Protein AF-A0A661Q7Q8-F1 (afdb_monomer)

Secondary structure (DSSP, 8-state):
----SS-EEEE-SS-SSS--TTS-EEE--TTS-----SPPSEEEEEEE-PPTT-EEEES--SS--SS--EEEEE-TT--------EEE-SSSSS-EEE-SSS-EEES-HHHHHHHPPTT-EEEEESSEE---EEE--TT-EEEEEEEE-TTSS-B-S-EEE-S-EEESSSEEEEESEEE-

Mean predicted aligned 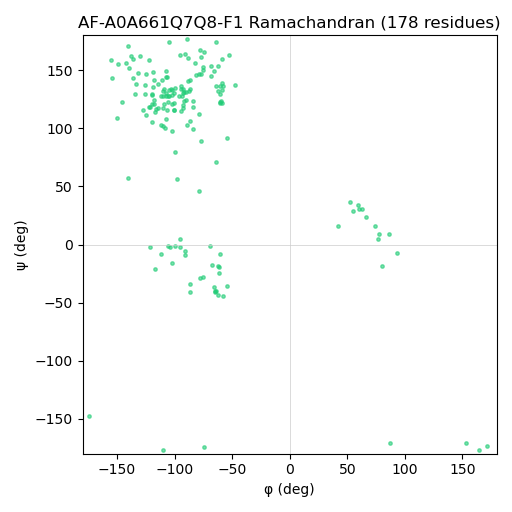error: 11.91 Å

pLDDT: mean 86.82, std 11.05, range [42.44, 97.5]

Nearest PDB structures (foldseek):
  2qel-assembly1_C  TM=4.288E-01  e=9.475E+00  Homo sapiens
  8ae5-assembly2_D  TM=1.926E-01  e=2.823E+00  Macrolepiota procera

Solvent-accessible surface area (backbone atoms only — not comparable to full-atom values): 10539 Å² total; per-residue (Å²): 130,86,48,58,51,75,41,44,36,30,40,38,85,82,70,78,83,60,90,52,98,87,41,59,60,26,58,17,37,85,69,32,51,69,67,79,71,96,73,73,61,43,78,43,42,37,36,56,63,78,53,86,64,49,40,78,65,27,49,77,57,99,62,94,59,96,67,45,60,47,82,44,78,41,54,84,93,62,83,88,77,94,82,70,75,36,72,40,68,46,84,70,32,55,46,28,33,38,74,49,100,73,64,48,75,42,66,48,67,55,60,51,58,70,73,50,58,61,74,37,44,37,43,26,26,33,33,75,42,81,48,67,38,77,39,70,48,65,80,37,34,40,38,41,35,28,2,18,40,80,78,68,81,48,72,79,52,56,14,35,34,45,44,52,81,42,76,79,32,48,47,80,47,79,39,45,67,40,79,86

Sequence (180 aa):
EPGISHWKIYADLNQNGNCDSAEPFSITDHDGNYTLTDLNSGTYVVAEELQDGWTQTFPVVALRMSNCTHTVVLTEGETVTDKNFGNHGPSATNTVKIDWATPVYDTIIQRACDSAYSGDSVSIQIGNFNEDLTFADESKDLFLQGGFDSGFNDQVGMTKIIGKLTISKGTLTVDRLMIQ

Foldseek 3Di:
DQAAWQKKKWFPPPPPQDDDPPIFIWTQDLRNDTDGDPDAFAKTKMWIDDDPLKQWPPDDDPDPDRIDTDIDGDDPPDDDDDRDIDMDGRDWAAKKWWPDPSIHIDRAPQVSQVPDAAPTEIETAAHEAADAHEAADQRHEYEYEYQAGSVSPDRHAAHEYEYHYHHNHHHYHYHRYDYD

Radius of gyration: 18.93 Å; Cα contacts (8 Å, |Δi|>4): 415; chains: 1; bounding box: 48×37×49 Å

Structure (mmCIF, N/CA/C/O backbone):
data_AF-A0A661Q7Q8-F1
#
_entry.id   AF-A0A661Q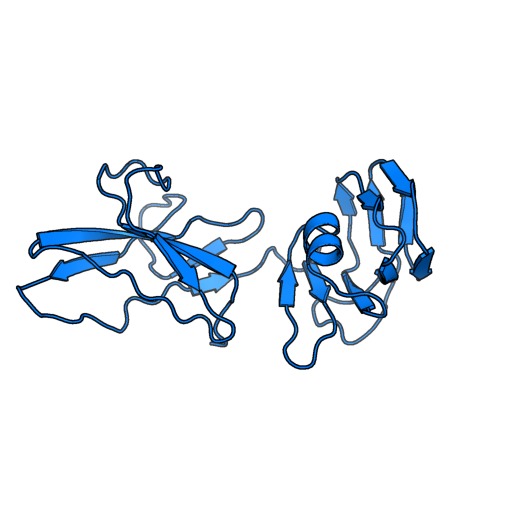7Q8-F1
#
loop_
_atom_site.group_PDB
_atom_site.id
_atom_site.type_symbol
_atom_site.label_atom_id
_atom_site.label_alt_id
_atom_site.label_comp_id
_atom_site.label_asym_id
_atom_site.label_entity_id
_atom_site.label_seq_id
_atom_site.pdbx_PDB_ins_code
_atom_site.Cartn_x
_atom_site.Cartn_y
_atom_site.Cartn_z
_atom_site.occupancy
_atom_site.B_iso_or_equiv
_atom_site.auth_seq_id
_atom_site.auth_comp_id
_atom_site.auth_asym_id
_atom_site.auth_atom_id
_atom_site.pdbx_PDB_model_num
ATOM 1 N N . GLU A 1 1 ? -16.910 -1.805 -4.228 1.00 64.88 1 GLU A N 1
ATOM 2 C CA . GLU A 1 1 ? -15.521 -1.605 -4.690 1.00 64.88 1 GLU A CA 1
ATOM 3 C C . GLU A 1 1 ? -14.669 -2.693 -4.051 1.00 64.88 1 GLU A C 1
ATOM 5 O O . GLU A 1 1 ? -15.104 -3.201 -3.020 1.00 64.88 1 GLU A O 1
ATOM 10 N N . PRO A 1 2 ? -13.554 -3.125 -4.660 1.00 77.56 2 PRO A N 1
ATOM 11 C CA . PRO A 1 2 ? -12.607 -4.005 -3.980 1.00 77.56 2 PRO A CA 1
ATOM 12 C C . PRO A 1 2 ? -12.091 -3.325 -2.708 1.00 77.56 2 PRO A C 1
ATOM 14 O O . PRO A 1 2 ? -11.835 -2.121 -2.729 1.00 77.56 2 PRO A O 1
ATOM 17 N N . GLY A 1 3 ? -11.952 -4.078 -1.618 1.00 80.88 3 GLY A N 1
ATOM 18 C CA . GLY A 1 3 ? -11.290 -3.570 -0.423 1.00 80.88 3 GLY A CA 1
ATOM 19 C C . GLY A 1 3 ? -9.798 -3.358 -0.663 1.00 80.88 3 GLY A C 1
ATOM 20 O O . GLY A 1 3 ? -9.203 -3.997 -1.533 1.00 80.88 3 GLY A O 1
ATOM 21 N N . ILE A 1 4 ? -9.204 -2.431 0.087 1.00 78.69 4 ILE A N 1
ATOM 22 C CA . ILE A 1 4 ? -7.790 -2.080 -0.043 1.00 78.69 4 ILE A CA 1
ATOM 23 C C . ILE A 1 4 ? -7.094 -2.401 1.274 1.00 78.69 4 ILE A C 1
ATOM 25 O O . ILE A 1 4 ? -7.457 -1.879 2.329 1.00 78.69 4 ILE A O 1
ATOM 29 N N . SER A 1 5 ? -6.094 -3.271 1.201 1.00 83.19 5 SER A N 1
ATOM 30 C CA . SER A 1 5 ? -5.294 -3.714 2.341 1.00 83.19 5 SER A CA 1
ATOM 31 C C . SER A 1 5 ? -4.266 -2.682 2.786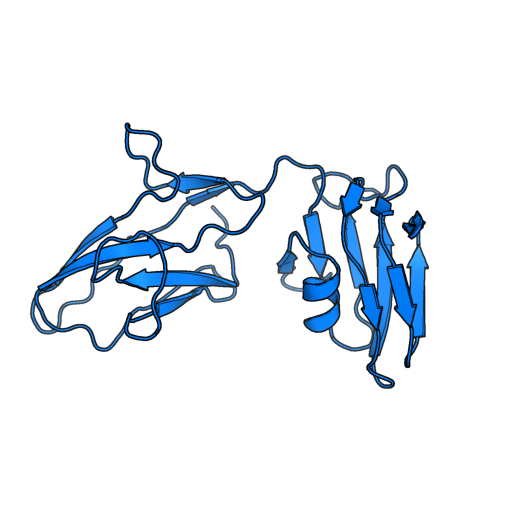 1.00 83.19 5 SER A C 1
ATOM 33 O O . SER A 1 5 ? -3.851 -1.844 1.988 1.00 83.19 5 SER A O 1
ATOM 35 N N . HIS A 1 6 ? -3.769 -2.823 4.016 1.00 82.56 6 HIS A N 1
ATOM 36 C CA . HIS A 1 6 ? -2.677 -2.015 4.572 1.00 82.56 6 HIS A CA 1
ATOM 37 C C . HIS A 1 6 ? -3.004 -0.527 4.787 1.00 82.56 6 HIS A C 1
ATOM 39 O O . HIS A 1 6 ? -2.101 0.303 4.873 1.00 82.56 6 HIS A O 1
ATOM 45 N N . TRP A 1 7 ? -4.280 -0.182 4.940 1.00 88.00 7 TRP A N 1
ATOM 46 C CA . TRP A 1 7 ? -4.717 1.156 5.336 1.00 88.00 7 TRP A CA 1
ATOM 47 C C . TRP A 1 7 ? -4.873 1.248 6.843 1.00 88.00 7 TRP A C 1
ATOM 49 O O . TRP A 1 7 ? -5.524 0.406 7.458 1.00 88.00 7 TRP A O 1
ATOM 59 N N . LYS A 1 8 ? -4.280 2.279 7.447 1.00 93.69 8 LYS A N 1
ATOM 60 C CA . LYS A 1 8 ? -4.431 2.535 8.876 1.00 93.69 8 LYS A CA 1
ATOM 61 C C . LYS A 1 8 ? -5.713 3.324 9.114 1.00 93.69 8 LYS A C 1
ATOM 63 O O . LYS A 1 8 ? -5.833 4.461 8.664 1.00 93.69 8 LYS A O 1
ATOM 68 N N . ILE A 1 9 ? -6.632 2.725 9.860 1.00 96.38 9 ILE A N 1
ATOM 69 C CA . ILE A 1 9 ? -7.863 3.351 10.339 1.00 96.38 9 ILE A CA 1
ATOM 70 C C . ILE A 1 9 ? -7.733 3.550 11.843 1.00 96.38 9 ILE A C 1
ATOM 72 O O . ILE A 1 9 ? -7.313 2.630 12.542 1.00 96.38 9 ILE A O 1
ATOM 76 N N . TYR A 1 10 ? -8.077 4.726 12.355 1.00 96.31 10 TYR A N 1
ATOM 77 C CA . TYR A 1 10 ? -7.882 5.068 13.762 1.00 96.31 10 TYR A CA 1
ATOM 78 C C . TYR A 1 10 ? -9.026 5.909 14.321 1.00 96.31 10 TYR A C 1
ATOM 80 O O . TYR A 1 10 ? -9.767 6.565 13.587 1.00 96.31 10 TYR A O 1
ATOM 88 N N . ALA A 1 11 ? -9.186 5.856 15.641 1.00 95.75 11 ALA A N 1
ATOM 89 C CA . ALA A 1 11 ? -10.040 6.774 16.374 1.00 95.75 11 ALA A CA 1
ATOM 90 C C . ALA A 1 11 ? -9.235 8.036 16.715 1.00 95.75 11 ALA A C 1
ATOM 92 O O . ALA A 1 11 ? -8.388 7.995 17.600 1.00 95.75 11 ALA A O 1
ATOM 93 N N . ASP A 1 12 ? -9.520 9.137 16.023 1.00 93.12 12 ASP A N 1
ATOM 94 C CA . ASP A 1 12 ? -8.899 10.448 16.229 1.00 93.12 12 ASP A CA 1
ATOM 95 C C . ASP A 1 12 ? -9.505 11.102 17.483 1.00 93.12 12 ASP A C 1
ATOM 97 O O . ASP A 1 12 ? -10.554 11.760 17.449 1.00 93.12 12 ASP A O 1
ATOM 101 N N . LEU A 1 13 ? -8.897 10.825 18.636 1.00 91.94 13 LEU A N 1
ATOM 102 C CA . LEU A 1 13 ? -9.411 11.209 19.949 1.00 91.94 13 LEU A CA 1
ATOM 103 C C . LEU A 1 13 ? -9.204 12.697 20.221 1.00 91.94 13 LEU A C 1
ATOM 105 O O . LEU A 1 13 ? -9.969 13.288 20.989 1.00 91.94 13 LEU A O 1
ATOM 109 N N . ASN A 1 14 ? -8.179 13.302 19.619 1.00 91.12 14 ASN A N 1
ATOM 110 C CA . ASN A 1 14 ? -7.864 14.719 19.795 1.00 91.12 14 ASN A CA 1
ATOM 111 C C . ASN A 1 14 ? -8.238 15.597 18.585 1.00 91.12 14 ASN A C 1
ATOM 113 O O . ASN A 1 14 ? -8.109 16.821 18.673 1.00 91.12 14 ASN A O 1
ATOM 117 N N . GLN A 1 15 ? -8.768 14.995 17.519 1.00 88.69 15 GLN A N 1
ATOM 118 C CA . GLN A 1 15 ? -9.225 15.645 16.288 1.00 88.69 15 GLN A CA 1
ATOM 119 C C . GLN A 1 15 ? -8.118 16.421 15.569 1.00 88.69 15 GLN A C 1
ATOM 121 O O . GLN A 1 15 ? -8.368 17.483 14.990 1.00 88.69 15 GLN A O 1
ATOM 126 N N . ASN A 1 16 ? -6.879 15.928 15.638 1.00 87.12 16 ASN A N 1
ATOM 127 C CA . ASN A 1 16 ? -5.737 16.563 14.986 1.00 87.12 16 ASN A CA 1
ATOM 128 C C . ASN A 1 16 ? -5.495 16.039 13.560 1.00 87.12 16 ASN A C 1
ATOM 130 O O . ASN A 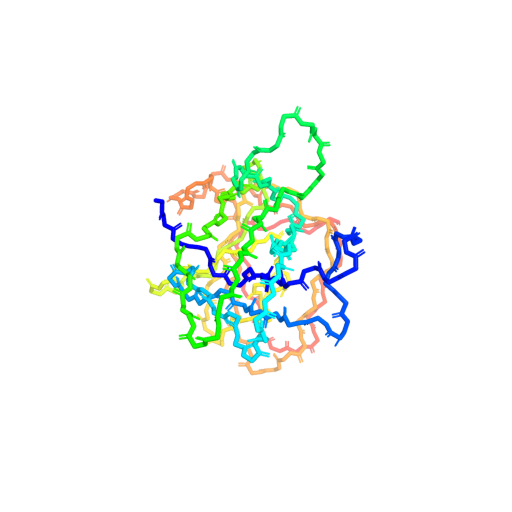1 16 ? -4.634 16.575 12.855 1.00 87.12 16 ASN A O 1
ATOM 134 N N . GLY A 1 17 ? -6.247 15.021 13.135 1.00 85.88 17 GLY A N 1
ATOM 135 C CA . GLY A 1 17 ? -6.155 14.429 11.812 1.00 85.88 17 GLY A CA 1
ATOM 136 C C . GLY A 1 17 ? -4.935 13.542 11.570 1.00 85.88 17 GLY A C 1
ATOM 137 O O . GLY A 1 17 ? -4.622 13.269 10.411 1.00 85.88 17 GLY A O 1
ATOM 138 N N . ASN A 1 18 ? -4.242 13.116 12.623 1.00 87.94 18 ASN A N 1
ATOM 139 C CA . ASN A 1 18 ? -3.112 12.197 12.583 1.00 87.94 18 ASN A CA 1
ATOM 140 C C . ASN A 1 18 ? -3.317 11.099 13.626 1.00 87.94 18 ASN A C 1
ATOM 142 O O . ASN A 1 18 ? -3.862 11.354 14.689 1.00 87.94 18 ASN A O 1
ATOM 146 N N . CYS A 1 19 ? -2.831 9.890 13.346 1.00 89.62 19 CYS A N 1
ATOM 147 C CA . CYS A 1 19 ? -2.877 8.815 14.329 1.00 89.62 19 CYS A CA 1
ATOM 148 C C . CYS A 1 19 ? -1.753 8.993 15.359 1.00 89.62 19 CYS A C 1
ATOM 150 O O . CYS A 1 19 ? -0.574 8.809 15.041 1.00 89.62 19 CYS A O 1
ATOM 152 N N . ASP A 1 20 ? -2.115 9.299 16.601 1.00 92.12 20 ASP A N 1
ATOM 153 C CA . ASP A 1 20 ? -1.174 9.411 17.714 1.00 92.12 20 ASP A CA 1
ATOM 154 C C . ASP A 1 20 ? -0.948 8.072 18.434 1.00 92.12 20 ASP A C 1
ATOM 156 O O . ASP A 1 20 ? -1.764 7.155 18.401 1.00 92.12 20 ASP A O 1
ATOM 160 N N . SER A 1 21 ? 0.161 7.954 19.174 1.00 91.56 21 SER A N 1
ATOM 161 C CA . SER A 1 21 ? 0.551 6.698 19.843 1.00 91.56 21 SER A CA 1
ATOM 162 C C . SER A 1 21 ? -0.445 6.183 20.890 1.00 91.56 21 SER A C 1
ATOM 164 O O . SER A 1 21 ? -0.351 5.034 21.310 1.00 91.56 21 SER A O 1
ATOM 166 N N . ALA A 1 22 ? -1.329 7.052 21.384 1.00 91.12 22 ALA A N 1
ATOM 167 C CA . ALA A 1 22 ? -2.343 6.715 22.380 1.00 91.12 22 ALA A CA 1
ATOM 168 C C . ALA A 1 22 ? -3.705 6.372 21.755 1.00 91.12 22 ALA A C 1
ATOM 170 O O . ALA A 1 22 ? -4.646 6.058 22.484 1.00 91.12 22 ALA A O 1
ATOM 171 N N . GLU A 1 23 ? -3.827 6.461 20.432 1.00 95.38 23 GLU A N 1
ATOM 172 C CA . GLU A 1 23 ? -5.093 6.300 19.734 1.00 95.38 23 GLU A CA 1
ATOM 173 C C . GLU A 1 23 ? -5.289 4.858 19.261 1.00 95.38 23 GLU A C 1
ATOM 175 O O . GLU A 1 23 ? -4.374 4.257 18.691 1.00 95.38 23 GLU A O 1
ATOM 180 N N . PRO A 1 24 ? -6.478 4.272 19.488 1.00 96.31 24 PRO A N 1
ATOM 181 C CA . PRO A 1 24 ? -6.817 2.968 18.941 1.00 96.31 24 PRO A CA 1
ATOM 182 C C . PRO A 1 24 ? -6.771 2.998 17.414 1.00 96.31 24 PRO A C 1
ATOM 184 O O . PRO A 1 24 ? -7.420 3.838 16.787 1.00 96.31 24 PRO A O 1
ATOM 187 N N . PHE A 1 25 ? -6.058 2.046 16.817 1.00 96.69 25 PHE A N 1
ATOM 188 C CA . PHE A 1 25 ? -5.981 1.896 15.370 1.00 96.69 25 PHE A CA 1
ATOM 189 C C . PHE A 1 25 ? -6.062 0.431 14.945 1.00 96.69 25 PHE A C 1
ATOM 191 O O . PHE A 1 25 ? -5.840 -0.493 15.727 1.00 96.69 25 PHE A O 1
ATOM 198 N N . SER A 1 26 ? -6.375 0.236 13.673 1.00 97.44 26 SER A N 1
ATOM 199 C CA . SER A 1 26 ? -6.403 -1.047 12.990 1.00 97.44 26 SER A CA 1
ATOM 200 C C . SER A 1 26 ? -5.817 -0.870 11.594 1.00 97.44 26 SER A C 1
ATOM 202 O O . SER A 1 26 ? -5.864 0.222 11.027 1.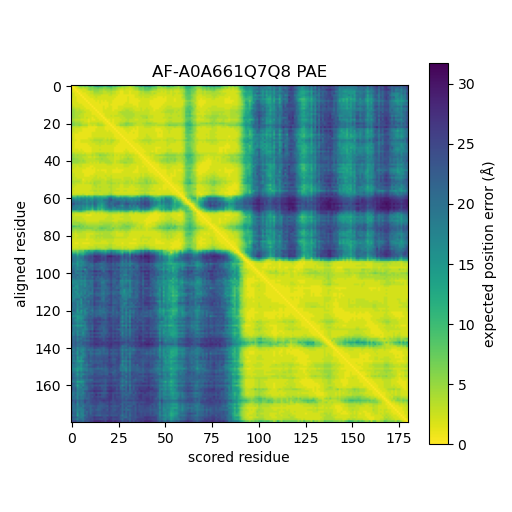00 97.44 26 SER A O 1
ATOM 204 N N . ILE A 1 27 ? -5.243 -1.936 11.047 1.00 92.44 27 ILE A N 1
ATOM 205 C CA . ILE A 1 27 ? -4.761 -1.969 9.666 1.00 92.44 27 ILE A CA 1
ATOM 206 C C . ILE A 1 27 ? -5.728 -2.845 8.881 1.00 92.44 27 ILE A C 1
ATOM 208 O O . ILE A 1 27 ? -6.029 -3.953 9.326 1.00 92.44 27 ILE A O 1
ATOM 212 N N . THR A 1 28 ? -6.211 -2.358 7.738 1.00 91.00 28 THR A N 1
ATOM 213 C CA . THR A 1 28 ? -7.122 -3.135 6.898 1.00 91.00 28 THR A CA 1
ATOM 214 C C . THR A 1 28 ? -6.473 -4.436 6.425 1.00 91.00 28 THR A C 1
ATOM 216 O O . THR A 1 28 ? -5.306 -4.458 6.017 1.00 91.00 28 THR A O 1
ATOM 219 N N . ASP A 1 29 ? -7.238 -5.525 6.483 1.00 79.88 29 ASP A N 1
ATOM 220 C CA . ASP A 1 29 ? -6.828 -6.843 6.002 1.00 79.88 29 ASP A CA 1
ATOM 221 C C . ASP A 1 29 ? -6.833 -6.933 4.463 1.00 79.88 29 ASP A C 1
ATOM 223 O O . ASP A 1 29 ? -7.041 -5.942 3.761 1.00 79.88 29 ASP A O 1
ATOM 227 N N . HIS A 1 30 ? -6.592 -8.130 3.915 1.00 77.00 30 HIS A N 1
ATOM 228 C CA . HIS A 1 30 ? -6.534 -8.329 2.462 1.00 77.00 30 HIS A CA 1
ATOM 229 C C . HIS A 1 30 ? -7.851 -7.991 1.741 1.00 77.00 30 HIS A C 1
ATOM 231 O O . HIS A 1 30 ? -7.839 -7.726 0.540 1.00 77.00 30 HIS A O 1
ATOM 237 N N . ASP A 1 31 ? -8.976 -8.052 2.454 1.00 80.12 31 ASP A N 1
ATOM 238 C CA . ASP A 1 31 ? -10.316 -7.761 1.953 1.00 80.12 31 ASP A CA 1
ATOM 239 C C . ASP A 1 31 ? -10.723 -6.307 2.245 1.00 80.12 31 ASP A C 1
ATOM 241 O O . ASP A 1 31 ? -11.848 -5.905 1.948 1.00 80.12 31 ASP A O 1
ATOM 245 N N . GLY A 1 32 ? -9.817 -5.497 2.807 1.00 86.38 32 GLY A N 1
ATOM 246 C CA . GLY A 1 32 ? -10.071 -4.112 3.189 1.00 86.38 32 GLY A CA 1
ATOM 247 C C . GLY A 1 32 ? -10.860 -3.954 4.490 1.00 86.38 32 GLY A C 1
ATOM 248 O O . GLY A 1 32 ? -11.271 -2.839 4.810 1.00 86.38 32 GLY A O 1
ATOM 249 N N . ASN A 1 33 ? -11.087 -5.032 5.246 1.00 93.50 33 ASN A N 1
ATOM 250 C CA . ASN A 1 33 ? -11.831 -4.963 6.498 1.00 93.50 33 ASN A CA 1
ATOM 251 C C . ASN A 1 33 ? -10.925 -4.497 7.634 1.00 93.50 33 ASN A C 1
ATOM 253 O O . ASN A 1 33 ? -9.751 -4.853 7.702 1.00 93.50 33 ASN A O 1
ATOM 257 N N . TYR A 1 34 ? -11.488 -3.741 8.572 1.00 96.94 34 TYR A N 1
ATOM 258 C CA . TYR A 1 34 ? -10.801 -3.316 9.786 1.00 96.94 34 TYR A CA 1
ATOM 259 C C . TYR A 1 34 ? -11.722 -3.469 10.997 1.00 96.94 34 TYR A C 1
ATOM 261 O O . TYR A 1 34 ? -12.947 -3.541 10.878 1.00 96.94 34 TYR A O 1
ATOM 269 N N . THR A 1 35 ? -11.141 -3.519 12.194 1.00 97.00 35 THR A N 1
ATOM 270 C CA . THR A 1 35 ? -11.905 -3.508 13.448 1.00 97.00 35 THR A CA 1
ATOM 271 C C . THR A 1 35 ? -11.124 -2.750 14.509 1.00 97.00 35 THR A C 1
ATOM 273 O O . THR A 1 35 ? -9.985 -3.100 14.812 1.00 97.00 35 THR A O 1
ATOM 276 N N . LEU A 1 36 ? -11.746 -1.712 15.070 1.00 96.06 36 LEU A N 1
ATOM 277 C CA . LEU A 1 36 ? -11.263 -1.022 16.263 1.00 96.06 36 LEU A CA 1
ATOM 278 C C . LEU A 1 36 ? -11.935 -1.660 17.481 1.00 96.06 36 LEU A C 1
ATOM 280 O O . LEU A 1 36 ? -13.161 -1.638 17.586 1.00 96.06 36 LEU A O 1
ATOM 284 N N . THR A 1 37 ? -11.145 -2.259 18.368 1.00 93.81 37 THR A N 1
ATOM 285 C CA . THR A 1 37 ? -11.628 -2.904 19.598 1.00 93.81 37 THR A CA 1
ATOM 286 C C . THR A 1 37 ? -11.321 -2.055 20.827 1.00 93.81 37 THR A C 1
ATOM 288 O O . THR A 1 37 ? -10.659 -1.022 20.737 1.00 93.81 37 THR A O 1
ATOM 291 N N . ASP A 1 38 ? -11.827 -2.493 21.983 1.00 88.62 38 ASP A N 1
ATOM 292 C CA . ASP A 1 38 ? -11.515 -1.908 23.295 1.00 88.62 38 ASP A CA 1
ATOM 293 C C . ASP A 1 38 ? -11.904 -0.422 23.430 1.00 88.62 38 ASP A C 1
ATOM 295 O O . ASP A 1 38 ? -11.300 0.346 24.181 1.00 88.62 38 ASP A O 1
ATOM 299 N N . LEU A 1 39 ? -12.958 -0.022 22.711 1.00 92.19 39 LEU A N 1
ATOM 300 C CA . LEU A 1 39 ? -13.574 1.298 22.802 1.00 92.19 39 LEU A CA 1
ATOM 301 C C . LEU A 1 39 ? -14.688 1.292 23.855 1.00 92.19 39 LEU A C 1
ATOM 303 O O . LEU A 1 39 ? -15.570 0.433 23.850 1.00 92.19 39 LEU A O 1
ATOM 307 N N . ASN A 1 40 ? -14.665 2.278 24.750 1.00 93.44 40 ASN A N 1
ATOM 308 C CA . ASN A 1 40 ? -15.747 2.499 25.707 1.00 93.44 40 ASN A CA 1
ATOM 309 C C . ASN A 1 40 ? -16.965 3.123 25.009 1.00 93.44 40 ASN A C 1
ATOM 311 O O . ASN A 1 40 ? -16.863 3.658 23.908 1.00 93.44 40 ASN A O 1
ATOM 315 N N . SER A 1 41 ? -18.125 3.123 25.670 1.00 94.50 41 SER A N 1
ATOM 316 C CA . SER A 1 41 ? -19.280 3.882 25.178 1.00 94.50 41 SER A CA 1
ATOM 317 C C . SER A 1 41 ? -18.935 5.371 25.056 1.00 94.50 41 SER A C 1
ATOM 319 O O . SER A 1 41 ? -18.403 5.963 26.000 1.00 94.50 41 SER A O 1
ATOM 321 N N . GLY A 1 42 ? -19.270 5.989 23.929 1.00 94.56 42 GLY A N 1
ATOM 322 C CA . GLY A 1 42 ? -18.912 7.373 23.644 1.00 94.56 42 GLY A CA 1
ATOM 323 C C . GLY A 1 42 ? -19.070 7.732 22.172 1.00 94.56 42 GLY A C 1
ATOM 324 O O . GLY A 1 42 ? -19.516 6.924 21.361 1.00 94.56 42 GLY A O 1
ATOM 325 N N . THR A 1 43 ? -18.700 8.964 21.830 1.00 94.31 43 THR A N 1
ATOM 326 C CA . THR A 1 43 ? -18.663 9.434 20.441 1.00 94.31 43 THR A CA 1
ATOM 327 C C . THR A 1 43 ? -17.219 9.494 19.972 1.00 94.31 43 THR A C 1
ATOM 329 O O . THR A 1 43 ? -16.395 10.145 20.609 1.00 94.31 43 THR A O 1
ATOM 332 N N . TYR A 1 44 ? -16.941 8.861 18.839 1.00 93.88 44 TYR A N 1
ATOM 333 C CA . TYR A 1 44 ? -15.627 8.797 18.220 1.00 93.88 44 TYR A CA 1
ATOM 334 C C . TYR A 1 44 ? -15.642 9.462 16.850 1.00 93.88 44 TYR A C 1
ATOM 336 O O . TYR A 1 44 ? -16.597 9.320 16.078 1.00 93.88 44 TYR A O 1
ATOM 344 N N . VAL A 1 45 ? -14.553 10.162 16.551 1.00 94.12 45 VAL A N 1
ATOM 345 C CA . VAL A 1 45 ? -14.187 10.528 15.187 1.00 94.12 45 VAL A CA 1
ATOM 346 C C . VAL A 1 45 ? -13.269 9.425 14.682 1.00 94.12 45 VAL A C 1
ATOM 348 O O . VAL A 1 45 ? -12.246 9.144 15.292 1.00 94.12 45 VAL A O 1
ATOM 351 N N . VAL A 1 46 ? -13.666 8.754 13.608 1.00 95.31 46 VAL A N 1
ATOM 352 C CA . VAL A 1 46 ? -12.879 7.693 12.977 1.00 95.31 46 VAL A CA 1
ATOM 353 C C . VAL A 1 46 ? -12.325 8.234 11.671 1.00 95.31 46 VAL A C 1
ATOM 355 O O . VAL A 1 46 ? -13.079 8.765 10.850 1.00 95.31 46 VAL A O 1
ATOM 358 N N . ALA A 1 47 ? -11.020 8.103 11.487 1.00 94.00 47 ALA A N 1
ATOM 359 C CA . ALA A 1 47 ? -10.275 8.637 10.360 1.00 94.00 47 ALA A CA 1
ATOM 360 C C . ALA A 1 47 ? -9.395 7.554 9.727 1.00 94.00 47 ALA A C 1
ATOM 362 O O . ALA A 1 47 ? -9.097 6.532 10.348 1.00 94.00 47 ALA A O 1
ATOM 363 N N . GLU A 1 48 ? -8.964 7.801 8.494 1.00 92.50 48 GLU A N 1
ATOM 364 C CA . GLU A 1 48 ? -7.895 7.042 7.855 1.00 92.50 48 GLU A CA 1
ATOM 365 C C . GLU A 1 48 ? -6.622 7.880 7.772 1.00 92.50 48 GLU A C 1
ATOM 367 O O . GLU A 1 48 ? -6.659 9.111 7.680 1.00 92.50 48 GLU A O 1
ATOM 372 N N . GLU A 1 49 ? -5.477 7.212 7.821 1.00 90.69 49 GLU A N 1
ATOM 373 C CA . GLU A 1 49 ? -4.197 7.845 7.532 1.00 90.69 49 GLU A CA 1
ATOM 374 C C . GLU A 1 49 ? -4.012 7.837 6.016 1.00 90.69 49 GLU A C 1
ATOM 376 O O . GLU A 1 49 ? -3.663 6.809 5.430 1.00 90.69 49 GLU A O 1
ATOM 381 N N . LEU A 1 50 ? -4.305 8.976 5.378 1.00 84.81 50 LEU A N 1
ATOM 382 C CA . LEU A 1 50 ? -4.203 9.104 3.929 1.00 84.81 50 LEU A CA 1
ATOM 383 C C . LEU A 1 50 ? -2.769 8.812 3.478 1.00 84.81 50 LEU A C 1
ATOM 385 O O . LEU A 1 50 ? -1.818 9.477 3.894 1.00 84.81 50 LEU A O 1
ATOM 389 N N . GLN A 1 51 ? -2.623 7.821 2.605 1.00 82.69 51 GLN A N 1
ATOM 390 C CA . GLN A 1 51 ? -1.326 7.451 2.060 1.00 82.69 51 GLN A CA 1
ATOM 391 C C . GLN A 1 51 ? -0.900 8.402 0.944 1.00 82.69 51 GLN A C 1
ATOM 393 O O . GLN A 1 51 ? -1.723 8.884 0.164 1.00 82.69 51 GLN A O 1
ATOM 398 N N . ASP A 1 52 ? 0.407 8.636 0.833 1.00 73.44 52 ASP A N 1
ATOM 399 C CA . ASP A 1 52 ? 0.943 9.539 -0.182 1.00 73.44 52 ASP A CA 1
ATOM 400 C C . ASP A 1 52 ? 0.556 9.099 -1.602 1.00 73.44 52 ASP A C 1
ATOM 402 O O . ASP A 1 52 ? 0.583 7.915 -1.956 1.00 73.44 52 ASP A O 1
ATOM 406 N N . GLY A 1 53 ? 0.155 10.080 -2.406 1.00 66.81 53 GLY A N 1
ATOM 407 C CA . GLY A 1 53 ? -0.388 9.875 -3.742 1.00 66.81 53 GLY A CA 1
ATOM 408 C C . GLY A 1 53 ? -1.861 9.459 -3.787 1.00 66.81 53 GLY A C 1
ATOM 409 O O . GLY A 1 53 ? -2.486 9.659 -4.822 1.00 66.81 53 GLY A O 1
ATOM 410 N N . TRP A 1 54 ? -2.461 8.948 -2.715 1.00 78.88 54 TRP A N 1
ATOM 411 C CA . TRP A 1 54 ? -3.874 8.575 -2.723 1.00 78.88 54 TRP A CA 1
ATOM 412 C C . TRP A 1 54 ? -4.787 9.773 -2.473 1.00 78.88 54 TRP A C 1
ATOM 414 O O . TRP A 1 54 ? -4.407 10.790 -1.896 1.00 78.88 54 TRP A O 1
ATOM 424 N N . THR A 1 55 ? -6.024 9.660 -2.939 1.00 83.06 55 THR A N 1
ATOM 425 C CA . THR A 1 55 ? -7.094 10.609 -2.646 1.00 83.06 55 THR A CA 1
ATOM 426 C C . THR A 1 55 ? -8.242 9.863 -2.000 1.00 83.06 55 THR A C 1
ATOM 428 O O . THR A 1 55 ? -8.869 9.019 -2.643 1.00 83.06 55 THR A O 1
ATOM 431 N N . GLN A 1 56 ? -8.563 10.230 -0.765 1.00 86.81 56 GLN A N 1
ATOM 432 C CA . GLN A 1 56 ? -9.793 9.795 -0.129 1.00 86.81 56 GLN A CA 1
ATOM 433 C C . GLN A 1 56 ? -10.997 10.294 -0.936 1.00 86.81 56 GLN A C 1
ATOM 435 O O . GLN A 1 56 ? -11.174 11.494 -1.162 1.00 86.81 56 GLN A O 1
ATOM 440 N N . THR A 1 57 ? -11.832 9.368 -1.387 1.00 86.81 57 THR A N 1
ATOM 441 C CA . THR A 1 57 ? -13.081 9.632 -2.108 1.00 86.81 57 THR A CA 1
ATOM 442 C C . THR A 1 57 ? -14.311 9.471 -1.225 1.00 86.81 57 THR A C 1
ATOM 444 O O . THR A 1 57 ? -15.382 9.946 -1.608 1.00 86.81 57 THR A O 1
ATOM 447 N N . PHE A 1 58 ? -14.188 8.829 -0.057 1.00 88.81 58 PHE A N 1
ATOM 448 C CA . PHE A 1 58 ? -15.282 8.681 0.899 1.00 88.81 58 PHE A CA 1
ATOM 449 C C . PHE A 1 58 ? -14.778 8.487 2.349 1.00 88.81 58 PHE A C 1
ATOM 451 O O . PHE A 1 58 ? -13.802 7.767 2.553 1.00 88.81 58 PHE A O 1
ATOM 458 N N . PRO A 1 59 ? -15.452 9.046 3.373 1.00 89.38 59 PRO A N 1
ATOM 459 C CA . PRO A 1 59 ? -16.550 10.015 3.288 1.00 89.38 59 PRO A CA 1
ATOM 460 C C . PRO A 1 59 ? -16.153 11.309 2.561 1.00 89.38 59 PRO A C 1
ATOM 462 O O . PRO A 1 59 ? -14.978 11.613 2.417 1.00 89.38 59 PRO A O 1
ATOM 465 N N . VAL A 1 60 ? -17.135 12.063 2.056 1.00 77.75 60 VAL A N 1
ATOM 466 C CA . VAL A 1 60 ? -16.904 13.381 1.437 1.00 77.75 60 VAL A CA 1
ATOM 467 C C . VAL A 1 60 ? -17.455 14.451 2.366 1.00 77.75 60 VAL A C 1
ATOM 469 O O . VAL A 1 60 ? -18.658 14.481 2.626 1.00 77.75 60 VAL A O 1
ATOM 472 N N . VAL A 1 61 ? -16.607 15.372 2.819 1.00 58.06 61 VAL A N 1
ATOM 473 C CA . VAL A 1 61 ? -17.052 16.611 3.466 1.00 58.06 61 VAL A CA 1
ATOM 474 C C . VAL A 1 61 ? -16.939 17.747 2.449 1.00 58.06 61 VAL A C 1
ATOM 476 O O . VAL A 1 61 ? -15.931 17.896 1.766 1.00 58.06 61 VAL A O 1
ATOM 479 N N . ALA A 1 62 ? -17.984 18.573 2.324 1.00 49.34 62 ALA A N 1
ATOM 480 C CA . ALA A 1 62 ? -18.060 19.675 1.351 1.00 49.34 62 ALA A CA 1
ATOM 481 C C . ALA A 1 62 ? -16.961 20.753 1.517 1.00 49.34 62 ALA A C 1
ATOM 483 O O . ALA A 1 62 ? -16.820 21.644 0.678 1.00 49.34 62 ALA A O 1
ATOM 484 N N . LEU A 1 63 ? -16.184 20.673 2.597 1.00 42.75 63 LEU A N 1
ATOM 485 C CA . LEU A 1 63 ? -15.038 21.515 2.900 1.00 42.75 63 LEU A CA 1
ATOM 486 C C . LEU A 1 63 ? -13.799 20.652 2.680 1.00 42.75 63 LEU A C 1
ATOM 488 O O . LEU A 1 63 ? -13.641 19.650 3.363 1.00 42.75 63 LEU A O 1
ATOM 492 N N . ARG A 1 64 ? -12.963 21.013 1.703 1.00 42.44 64 ARG A N 1
ATOM 493 C CA . ARG A 1 64 ? -11.775 20.263 1.265 1.00 42.44 64 ARG A CA 1
ATOM 494 C C . ARG A 1 64 ? -10.703 20.172 2.362 1.00 42.44 64 ARG A C 1
ATOM 496 O O . ARG A 1 64 ? -9.679 20.843 2.282 1.00 42.44 64 ARG A O 1
ATOM 503 N N . MET A 1 65 ? -10.971 19.386 3.396 1.00 46.91 65 MET A N 1
ATOM 504 C CA . MET A 1 65 ? -10.010 18.940 4.395 1.00 46.91 65 MET A CA 1
ATOM 505 C C . MET A 1 65 ? -9.378 17.644 3.889 1.00 46.91 65 MET A C 1
ATOM 507 O O . MET A 1 65 ? -10.052 16.829 3.262 1.00 46.91 65 MET A O 1
ATOM 511 N N . SER A 1 66 ? -8.076 17.486 4.116 1.00 53.53 66 SER A N 1
ATOM 512 C CA . SER A 1 66 ? -7.261 16.403 3.551 1.00 53.53 66 SER A CA 1
ATOM 513 C C . SER A 1 66 ? -7.574 15.008 4.118 1.00 53.53 66 SER A C 1
ATOM 515 O O . SER A 1 66 ? -6.976 14.038 3.674 1.00 53.53 66 SER A O 1
ATOM 517 N N . ASN A 1 67 ? -8.504 14.903 5.068 1.00 61.28 67 ASN A N 1
ATOM 518 C CA . ASN A 1 67 ? -8.983 13.670 5.680 1.00 61.28 67 ASN A CA 1
ATOM 519 C C . ASN A 1 67 ? -10.451 13.841 6.114 1.00 61.28 67 ASN A C 1
ATOM 521 O O . ASN A 1 67 ? -10.790 14.578 7.038 1.00 61.28 67 ASN A O 1
ATOM 525 N N . CYS A 1 68 ? -11.363 13.181 5.416 1.00 81.88 68 CYS A N 1
ATOM 526 C CA . CYS A 1 68 ? -12.766 13.152 5.805 1.00 81.88 68 CYS A CA 1
ATOM 527 C C . CYS A 1 68 ? -12.992 12.012 6.806 1.00 81.88 68 CYS A C 1
ATOM 529 O O . CYS A 1 68 ? -12.423 10.930 6.676 1.00 81.88 68 CYS A O 1
ATOM 531 N N . THR A 1 69 ? -13.838 12.233 7.810 1.00 91.00 69 THR A N 1
ATOM 532 C CA . THR A 1 69 ? -13.986 11.308 8.942 1.00 91.00 69 THR A CA 1
ATOM 533 C C . THR A 1 69 ? -15.416 10.804 9.100 1.00 91.00 69 THR A C 1
ATOM 535 O O . THR A 1 69 ? -16.379 11.421 8.635 1.00 91.00 69 THR A O 1
ATOM 538 N N . HIS A 1 70 ? -15.564 9.666 9.776 1.00 93.38 70 HIS A N 1
ATOM 539 C CA . HIS A 1 70 ? -16.851 9.179 10.264 1.00 93.38 70 HIS A CA 1
ATOM 540 C C . HIS A 1 70 ? -17.060 9.610 11.708 1.00 93.38 70 HIS A C 1
ATOM 542 O O . HIS A 1 70 ? -16.178 9.450 12.545 1.00 93.38 70 HIS A O 1
ATOM 548 N N . THR A 1 71 ? -18.265 10.070 12.038 1.00 93.12 71 THR A N 1
ATOM 549 C CA . THR A 1 71 ? -18.703 10.151 13.436 1.00 93.12 71 THR A CA 1
ATOM 550 C C . THR A 1 71 ? -19.433 8.865 13.804 1.00 93.12 71 THR A C 1
ATOM 552 O O . THR A 1 71 ? -20.409 8.479 13.149 1.00 93.12 71 THR A O 1
ATOM 555 N N . VAL A 1 72 ? -18.957 8.199 14.851 1.00 94.12 72 VAL A N 1
ATOM 556 C CA . VAL A 1 72 ? -19.525 6.954 15.375 1.00 94.12 72 VAL A CA 1
ATOM 557 C C . VAL A 1 72 ? -19.950 7.185 16.817 1.00 94.12 72 VAL A C 1
ATOM 559 O O . VAL A 1 72 ? -19.170 7.684 17.620 1.00 94.12 72 VAL A O 1
ATOM 562 N N . VAL A 1 73 ? -21.188 6.829 17.145 1.00 95.44 73 VAL A N 1
ATOM 563 C CA . VAL A 1 73 ? -21.684 6.807 18.524 1.00 95.44 73 VAL A CA 1
ATOM 564 C C . VAL A 1 73 ? -21.759 5.346 18.939 1.00 95.44 73 VAL A C 1
ATOM 566 O O . VAL A 1 73 ? -22.408 4.566 18.250 1.00 95.44 73 VAL A O 1
ATOM 569 N N . LEU A 1 74 ? -21.074 4.987 20.022 1.00 94.44 74 LEU A N 1
ATOM 570 C CA . LEU A 1 74 ? -21.063 3.644 20.593 1.00 94.44 74 LEU A CA 1
ATOM 571 C C . LEU A 1 74 ? -21.812 3.632 21.921 1.00 94.44 74 LEU A C 1
ATOM 573 O O . LEU A 1 74 ? -21.505 4.407 22.832 1.00 94.44 74 LEU A O 1
ATOM 577 N N . THR A 1 75 ? -22.758 2.710 22.047 1.00 94.44 75 THR A N 1
ATOM 578 C CA . THR A 1 75 ? -23.348 2.310 23.326 1.00 94.44 75 THR A CA 1
ATOM 579 C C . THR A 1 75 ? -22.644 1.070 23.888 1.00 94.44 75 THR A C 1
ATOM 581 O O . THR A 1 75 ? -21.875 0.400 23.200 1.00 94.44 75 THR A O 1
ATOM 584 N N . GLU A 1 76 ? -22.824 0.793 25.181 1.00 91.88 76 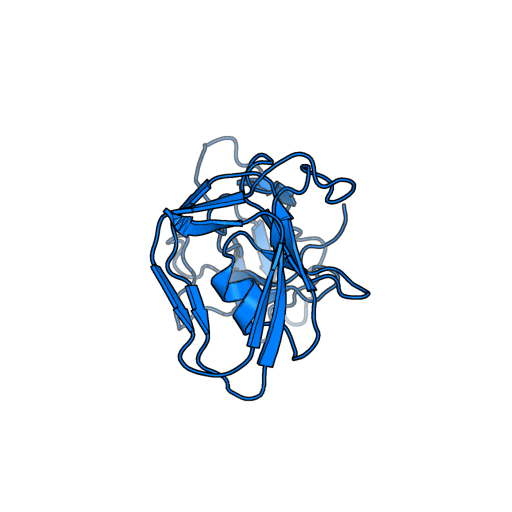GLU A N 1
ATOM 585 C CA . GLU A 1 76 ? -22.128 -0.313 25.848 1.00 91.88 76 GLU A CA 1
ATOM 586 C C . GLU A 1 76 ? -22.469 -1.666 25.197 1.00 91.88 76 GLU A C 1
ATOM 588 O O . GLU A 1 76 ? -23.637 -2.040 25.089 1.00 91.88 76 GLU A O 1
ATOM 593 N N . GLY A 1 77 ? -21.437 -2.395 24.758 1.00 88.00 77 GLY A N 1
ATOM 594 C CA . GLY A 1 77 ? -21.573 -3.691 24.082 1.00 88.00 77 GLY A CA 1
ATOM 595 C C . GLY A 1 77 ? -22.013 -3.617 22.614 1.00 88.00 77 GLY A C 1
ATOM 596 O O . GLY A 1 77 ? -22.243 -4.658 22.001 1.00 88.00 77 GLY A O 1
ATOM 597 N N . GLU A 1 78 ? -22.139 -2.418 22.041 1.00 92.62 78 GLU A N 1
ATOM 598 C CA . GLU A 1 78 ? -22.537 -2.231 20.647 1.00 92.62 78 GLU A CA 1
ATOM 599 C C . GLU A 1 78 ? -21.388 -2.507 19.670 1.00 92.62 78 GLU A C 1
ATOM 601 O O . GLU A 1 78 ? -20.221 -2.228 19.937 1.00 92.62 78 GLU A O 1
ATOM 606 N N . THR A 1 79 ? -21.736 -3.025 18.493 1.00 93.31 79 THR A N 1
ATOM 607 C CA . THR A 1 79 ? -20.855 -3.070 17.323 1.00 93.31 79 THR A CA 1
ATOM 608 C C . THR A 1 79 ? -21.493 -2.251 16.213 1.00 93.31 79 THR A C 1
ATOM 610 O O . THR A 1 79 ? -22.627 -2.520 15.820 1.00 93.31 79 THR A O 1
ATOM 613 N N . VAL A 1 80 ? -20.759 -1.266 15.697 1.00 94.62 80 VAL A N 1
ATOM 614 C CA . VAL A 1 80 ? -21.182 -0.447 14.558 1.00 94.62 80 VAL A CA 1
ATOM 615 C C . VAL A 1 80 ? -20.395 -0.869 13.324 1.00 94.62 80 VAL A C 1
ATOM 617 O O . VAL A 1 80 ? -19.167 -0.904 13.348 1.00 94.62 80 VAL A O 1
ATOM 620 N N . THR A 1 81 ? -21.111 -1.167 12.244 1.00 95.06 81 THR A N 1
ATOM 621 C CA . THR A 1 81 ? -20.554 -1.565 10.944 1.00 95.06 81 THR A CA 1
ATOM 622 C C . THR A 1 81 ? -20.754 -0.469 9.893 1.00 95.06 81 THR A C 1
ATOM 624 O O . THR A 1 81 ? -21.257 0.619 10.187 1.00 95.06 81 THR A O 1
ATOM 627 N N . ASP A 1 82 ? -20.340 -0.749 8.654 1.00 93.12 82 ASP A N 1
ATOM 628 C CA . ASP A 1 82 ? -20.609 0.082 7.471 1.00 93.12 82 ASP A CA 1
ATOM 629 C C . ASP A 1 82 ? -20.001 1.495 7.531 1.00 93.12 82 ASP A C 1
ATOM 631 O O . ASP A 1 82 ? -20.514 2.454 6.949 1.00 93.12 82 ASP A O 1
ATOM 635 N N . LYS A 1 83 ? -18.865 1.631 8.225 1.00 94.69 83 LYS A N 1
ATOM 636 C CA . LYS A 1 83 ? -18.055 2.858 8.300 1.00 94.69 83 LYS A CA 1
ATOM 637 C C . LYS A 1 83 ? -16.890 2.815 7.317 1.00 94.69 83 LYS A C 1
ATOM 639 O O . LYS A 1 83 ? -15.733 2.943 7.675 1.00 94.69 83 LYS A O 1
ATOM 644 N N . ASN A 1 84 ? -17.212 2.622 6.046 1.00 94.25 84 ASN A N 1
ATOM 645 C CA . ASN A 1 84 ? -16.204 2.383 5.016 1.00 94.25 84 ASN A CA 1
ATOM 646 C C . ASN A 1 84 ? -15.459 3.662 4.622 1.00 94.25 84 ASN A C 1
ATOM 648 O O . ASN A 1 84 ? -16.043 4.747 4.625 1.00 94.25 84 ASN A O 1
ATOM 652 N N . PHE A 1 85 ? -14.205 3.513 4.210 1.00 92.88 85 PHE A N 1
ATOM 653 C CA . PHE A 1 85 ? -13.416 4.566 3.581 1.00 92.88 85 PHE A CA 1
ATOM 654 C C . PHE A 1 85 ? -13.213 4.228 2.107 1.00 92.88 85 PHE A C 1
ATOM 656 O O . PHE A 1 85 ? -12.910 3.089 1.757 1.00 92.88 85 PHE A O 1
ATOM 663 N N . GLY A 1 86 ? -13.452 5.209 1.245 1.00 90.19 86 GLY A N 1
ATOM 664 C CA . GLY A 1 86 ? -13.246 5.088 -0.192 1.00 90.19 86 GLY A CA 1
ATOM 665 C C . GLY A 1 86 ? -11.964 5.801 -0.561 1.00 90.19 86 GLY A C 1
ATOM 666 O O . GLY A 1 86 ? -11.759 6.938 -0.140 1.00 90.19 86 GLY A O 1
ATOM 667 N N . ASN A 1 87 ? -11.133 5.150 -1.366 1.00 84.88 87 ASN A N 1
ATOM 668 C CA . ASN A 1 87 ? -9.859 5.690 -1.803 1.00 84.88 87 ASN A CA 1
ATOM 669 C C . ASN A 1 87 ? -9.680 5.494 -3.297 1.00 84.88 87 ASN A C 1
ATOM 671 O O . ASN A 1 87 ? -9.974 4.438 -3.855 1.00 84.88 87 ASN A O 1
ATOM 675 N N . HIS A 1 88 ? -9.158 6.526 -3.939 1.00 81.00 88 HIS A N 1
ATOM 676 C CA . HIS A 1 88 ? -8.695 6.465 -5.307 1.00 81.00 88 HIS A CA 1
ATOM 677 C C . HIS A 1 88 ? -7.179 6.608 -5.310 1.00 81.00 88 HIS A C 1
ATOM 679 O O . HIS A 1 88 ? -6.636 7.535 -4.705 1.00 81.00 88 HIS A O 1
ATOM 685 N N . GLY A 1 89 ? -6.512 5.664 -5.974 1.00 68.50 89 GLY A N 1
ATOM 686 C CA . GLY A 1 89 ? -5.060 5.636 -6.109 1.00 68.50 89 GLY A CA 1
ATOM 687 C C . GLY A 1 89 ? -4.490 6.937 -6.652 1.00 68.50 89 GLY A C 1
ATOM 688 O O . GLY A 1 89 ? -5.225 7.725 -7.266 1.00 68.50 89 GLY A O 1
ATOM 689 N N . PRO A 1 90 ? -3.173 7.158 -6.493 1.00 57.84 90 PRO A N 1
ATOM 690 C CA . PRO A 1 90 ? -2.504 8.154 -7.310 1.00 57.84 90 PRO A CA 1
ATOM 691 C C . PRO A 1 90 ? -2.897 7.956 -8.757 1.00 57.84 90 PRO A C 1
ATOM 693 O O . PRO A 1 90 ? -2.991 6.834 -9.252 1.00 57.84 90 PRO A O 1
ATOM 696 N N . SER A 1 91 ? -3.166 9.075 -9.415 1.00 47.62 91 SER A N 1
ATOM 697 C CA . SER A 1 91 ? -3.517 9.128 -10.823 1.00 47.62 91 SER A CA 1
ATOM 698 C C . SER A 1 91 ? -2.438 8.425 -11.664 1.00 47.62 91 SER A C 1
ATOM 700 O O . SER A 1 91 ? -1.464 9.051 -12.052 1.00 47.62 91 SER A O 1
ATOM 702 N N . ALA A 1 92 ? -2.618 7.125 -11.911 1.00 46.88 92 ALA A N 1
ATOM 703 C CA . ALA A 1 92 ? -2.086 6.253 -12.964 1.00 46.88 92 ALA A CA 1
ATOM 704 C C . ALA A 1 92 ? -0.609 6.356 -13.414 1.00 46.88 92 ALA A C 1
ATOM 706 O O . ALA A 1 92 ? -0.304 5.838 -14.487 1.00 46.88 92 ALA A O 1
ATOM 707 N N . THR A 1 93 ? 0.307 6.998 -12.680 1.00 54.34 93 THR A N 1
ATOM 708 C CA . THR A 1 93 ? 1.710 7.080 -13.132 1.00 54.34 93 THR A CA 1
ATOM 709 C C . THR A 1 93 ? 2.726 6.405 -12.224 1.00 54.34 93 THR A C 1
ATOM 711 O O . THR A 1 93 ? 3.784 6.064 -12.722 1.00 54.34 93 THR A O 1
ATOM 714 N N . ASN A 1 94 ? 2.451 6.161 -10.939 1.00 69.56 94 ASN A N 1
ATOM 715 C CA . ASN A 1 94 ? 3.466 5.639 -10.013 1.00 69.56 94 ASN A CA 1
ATOM 716 C C . ASN A 1 94 ? 2.895 4.589 -9.035 1.00 69.56 94 ASN A C 1
ATOM 718 O O . ASN A 1 94 ? 2.963 4.763 -7.820 1.00 69.56 94 ASN A O 1
ATOM 722 N N . THR A 1 95 ? 2.300 3.509 -9.545 1.00 85.69 95 THR A N 1
ATOM 723 C CA . THR A 1 95 ? 1.907 2.350 -8.722 1.00 85.69 95 THR A CA 1
ATOM 724 C C . THR A 1 95 ? 2.848 1.172 -8.966 1.00 85.69 95 THR A C 1
ATOM 726 O O . THR A 1 95 ? 3.300 0.931 -10.086 1.00 85.69 95 THR A O 1
ATOM 729 N N . VAL A 1 96 ? 3.117 0.414 -7.911 1.00 91.69 96 VAL A N 1
ATOM 730 C CA . VAL A 1 96 ? 3.822 -0.867 -7.929 1.00 91.69 96 VAL A CA 1
ATOM 731 C C . VAL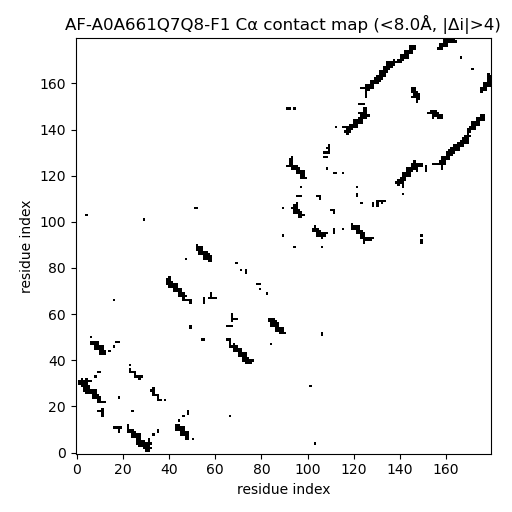 A 1 96 ? 2.889 -1.958 -7.398 1.00 91.69 96 VAL A C 1
ATOM 733 O O . VAL A 1 96 ? 2.005 -1.689 -6.587 1.00 91.69 96 VAL A O 1
ATOM 736 N N . LYS A 1 97 ? 3.045 -3.184 -7.890 1.00 92.38 97 LYS A N 1
ATOM 737 C CA . LYS A 1 97 ? 2.218 -4.345 -7.566 1.00 92.38 97 LYS A CA 1
ATOM 738 C C . LYS A 1 97 ? 3.114 -5.550 -7.297 1.00 92.38 97 LYS A C 1
ATOM 740 O O . LYS A 1 97 ? 3.964 -5.874 -8.122 1.00 92.38 97 LYS A O 1
ATOM 745 N N . ILE A 1 98 ? 2.895 -6.235 -6.181 1.00 92.44 98 ILE A N 1
ATOM 746 C CA . ILE A 1 98 ? 3.481 -7.554 -5.924 1.00 92.44 98 ILE A CA 1
ATOM 747 C C . ILE A 1 98 ? 2.577 -8.598 -6.587 1.00 92.44 98 ILE A C 1
ATOM 749 O O . ILE A 1 98 ? 1.374 -8.642 -6.314 1.00 92.44 98 ILE A O 1
ATOM 753 N N . ASP A 1 99 ? 3.135 -9.419 -7.478 1.00 89.00 99 ASP A N 1
ATOM 754 C CA . ASP A 1 99 ? 2.401 -10.362 -8.338 1.00 89.00 99 ASP A CA 1
ATOM 755 C C . ASP A 1 99 ? 1.967 -11.654 -7.613 1.00 89.00 99 ASP A C 1
ATOM 757 O O . ASP A 1 99 ? 2.129 -12.769 -8.109 1.00 89.00 99 ASP A O 1
ATOM 761 N N . TRP A 1 100 ? 1.399 -11.519 -6.417 1.00 86.31 100 TRP A N 1
ATOM 762 C CA . TRP A 1 100 ? 0.817 -12.635 -5.676 1.00 86.31 100 TRP A CA 1
ATOM 763 C C . TRP A 1 100 ? -0.568 -13.031 -6.200 1.00 86.31 100 TRP A C 1
ATOM 765 O O . TRP A 1 100 ? -1.213 -12.296 -6.947 1.00 86.31 100 TRP A O 1
ATOM 775 N N . ALA A 1 101 ? -1.058 -14.195 -5.751 1.00 79.19 101 ALA A N 1
ATOM 776 C CA . ALA A 1 101 ? -2.410 -14.674 -6.061 1.00 79.19 101 ALA A CA 1
ATOM 777 C C . ALA A 1 101 ? -3.497 -13.651 -5.679 1.00 79.19 101 ALA A C 1
ATOM 779 O O . ALA A 1 101 ? -4.473 -13.490 -6.411 1.00 79.19 101 ALA A O 1
ATOM 780 N N . THR A 1 102 ? -3.280 -12.932 -4.575 1.00 80.25 102 THR A N 1
ATOM 781 C CA . THR A 1 102 ? -3.986 -11.695 -4.233 1.00 80.25 102 THR A CA 1
ATOM 782 C C . THR A 1 102 ? -2.982 -10.548 -4.360 1.00 80.25 102 THR A C 1
ATOM 784 O O . THR A 1 102 ? -2.128 -10.414 -3.481 1.00 80.25 102 THR A O 1
ATOM 787 N N . PRO A 1 103 ? -3.019 -9.757 -5.448 1.00 80.88 103 PRO A N 1
ATOM 788 C CA . PRO A 1 103 ? -2.024 -8.719 -5.667 1.00 80.88 103 PRO A CA 1
ATOM 789 C C . PRO A 1 103 ? -2.076 -7.641 -4.588 1.00 80.88 103 PRO A C 1
ATOM 791 O O . PRO A 1 103 ? -3.153 -7.158 -4.235 1.00 80.88 103 PRO A O 1
ATOM 794 N N . VAL A 1 104 ? -0.903 -7.231 -4.116 1.00 82.19 104 VAL A N 1
ATOM 795 C CA . VAL A 1 104 ? -0.744 -6.107 -3.187 1.00 82.19 104 VAL A CA 1
ATOM 796 C C . VAL A 1 104 ? -0.195 -4.923 -3.963 1.00 82.19 104 VAL A C 1
ATOM 798 O O . VAL A 1 104 ? 0.751 -5.081 -4.732 1.00 82.19 104 VAL A O 1
ATOM 801 N N . TYR A 1 105 ? -0.786 -3.747 -3.768 1.00 85.94 105 TYR A N 1
ATOM 802 C CA . TYR A 1 105 ? -0.399 -2.518 -4.455 1.00 85.94 105 TYR A CA 1
ATOM 803 C C . TYR A 1 105 ? 0.248 -1.540 -3.480 1.00 85.94 105 TYR A C 1
ATOM 805 O O . TYR A 1 105 ? -0.206 -1.393 -2.348 1.00 85.94 105 TYR A O 1
ATOM 813 N N . ASP A 1 106 ? 1.277 -0.845 -3.946 1.00 86.00 106 ASP A N 1
ATOM 814 C CA . ASP A 1 106 ? 1.985 0.195 -3.207 1.00 86.00 106 ASP A CA 1
ATOM 815 C C . ASP A 1 106 ? 2.339 1.348 -4.177 1.00 86.00 106 ASP A C 1
ATOM 817 O O . ASP A 1 106 ? 2.144 1.261 -5.392 1.00 86.00 106 ASP A O 1
ATOM 821 N N . THR A 1 107 ? 2.823 2.462 -3.650 1.00 85.94 107 THR A N 1
ATOM 822 C CA . THR A 1 107 ? 3.305 3.638 -4.390 1.00 85.94 107 THR A CA 1
ATOM 823 C C . THR A 1 107 ? 4.818 3.830 -4.261 1.00 85.94 107 THR A C 1
ATOM 825 O O . THR A 1 107 ? 5.391 4.660 -4.962 1.00 85.94 107 THR A O 1
ATOM 828 N N . ILE A 1 108 ? 5.466 3.042 -3.396 1.00 86.88 108 ILE A N 1
AT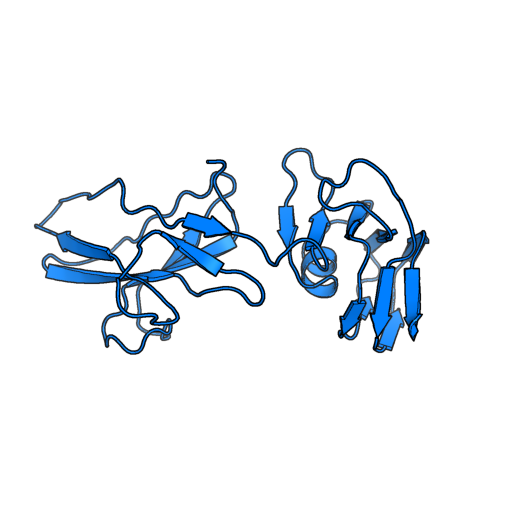OM 829 C CA . ILE A 1 108 ? 6.902 3.054 -3.115 1.00 86.88 108 ILE A CA 1
ATOM 830 C C . ILE A 1 108 ? 7.478 1.682 -3.469 1.00 86.88 108 ILE A C 1
ATOM 832 O O . ILE A 1 108 ? 7.078 0.660 -2.902 1.00 86.88 108 ILE A O 1
ATOM 836 N N . ILE A 1 109 ? 8.445 1.647 -4.386 1.00 92.44 109 ILE A N 1
ATOM 837 C CA . ILE A 1 109 ? 9.065 0.400 -4.847 1.00 92.44 109 ILE A CA 1
ATOM 838 C C . ILE A 1 109 ? 9.800 -0.283 -3.688 1.00 92.44 109 ILE A C 1
ATOM 840 O O . ILE A 1 109 ? 9.683 -1.501 -3.542 1.00 92.44 109 ILE A O 1
ATOM 844 N N . GLN A 1 110 ? 10.496 0.468 -2.826 1.00 93.88 110 GLN A N 1
ATOM 845 C CA . GLN A 1 110 ? 11.204 -0.110 -1.678 1.00 93.88 110 GLN A CA 1
ATOM 846 C C . GLN A 1 110 ? 10.267 -0.886 -0.739 1.00 93.88 110 GLN A C 1
ATOM 848 O O . GLN A 1 110 ? 10.588 -2.009 -0.361 1.00 93.88 110 GLN A O 1
ATOM 853 N N . ARG A 1 111 ? 9.085 -0.342 -0.406 1.00 89.56 111 ARG A N 1
ATOM 854 C CA . ARG A 1 111 ? 8.125 -1.020 0.489 1.00 89.56 111 ARG A CA 1
ATOM 855 C C . ARG A 1 111 ? 7.589 -2.314 -0.112 1.00 89.56 111 ARG A C 1
ATOM 857 O O . ARG A 1 111 ? 7.474 -3.320 0.593 1.00 89.56 111 ARG A O 1
ATOM 864 N N . ALA A 1 112 ? 7.300 -2.300 -1.413 1.00 91.06 112 ALA A N 1
ATOM 865 C CA . ALA A 1 112 ? 6.891 -3.500 -2.131 1.00 91.06 112 ALA A CA 1
ATOM 866 C C . ALA A 1 112 ? 8.004 -4.563 -2.109 1.00 91.06 112 ALA A C 1
ATOM 868 O O . ALA A 1 112 ? 7.735 -5.728 -1.825 1.00 91.06 112 ALA A O 1
ATOM 869 N N . CYS A 1 113 ? 9.261 -4.160 -2.321 1.00 91.69 113 CYS A N 1
ATOM 870 C CA . CYS A 1 113 ? 10.418 -5.058 -2.256 1.00 91.69 113 CYS A CA 1
ATOM 871 C C . CYS A 1 113 ? 10.664 -5.622 -0.846 1.00 91.69 113 CYS A C 1
ATOM 873 O O . CYS A 1 113 ? 10.991 -6.800 -0.697 1.00 91.69 113 CYS A O 1
ATOM 875 N N . ASP A 1 114 ? 10.493 -4.805 0.195 1.00 90.81 114 ASP A N 1
ATOM 876 C CA . ASP A 1 114 ? 10.659 -5.231 1.588 1.00 90.81 114 ASP A CA 1
ATOM 877 C C . ASP A 1 114 ? 9.599 -6.263 1.994 1.00 90.81 114 ASP A C 1
ATOM 879 O O . ASP A 1 114 ? 9.910 -7.219 2.714 1.00 90.81 114 ASP A O 1
ATOM 883 N N . SER A 1 115 ? 8.376 -6.099 1.483 1.00 89.25 115 SER A N 1
ATOM 884 C CA . SER A 1 115 ? 7.235 -6.987 1.743 1.00 89.25 115 SER A CA 1
ATOM 885 C C . SER A 1 115 ? 7.280 -8.282 0.929 1.00 89.25 115 SER A C 1
ATOM 887 O O . SER A 1 115 ? 6.769 -9.305 1.381 1.00 89.25 115 SER A O 1
ATOM 889 N N . ALA A 1 116 ? 7.900 -8.255 -0.252 1.00 91.38 116 ALA A N 1
ATOM 890 C CA . ALA A 1 116 ? 8.036 -9.412 -1.125 1.00 91.38 116 ALA A CA 1
ATOM 891 C C . ALA A 1 116 ? 8.914 -10.522 -0.510 1.00 91.38 116 ALA A C 1
ATOM 893 O O . ALA A 1 116 ? 9.869 -10.270 0.243 1.00 91.38 116 ALA A O 1
ATOM 894 N N . TYR A 1 117 ? 8.604 -11.766 -0.868 1.00 92.25 117 TYR A N 1
ATOM 895 C CA . TYR A 1 117 ? 9.389 -12.954 -0.559 1.00 92.25 117 TYR A CA 1
ATOM 896 C C . TYR A 1 117 ? 10.400 -13.255 -1.674 1.00 92.25 117 TYR A C 1
ATOM 898 O O . TYR A 1 117 ? 10.317 -12.751 -2.791 1.00 92.25 117 TYR A O 1
ATOM 906 N N . SER A 1 118 ? 11.389 -14.094 -1.364 1.00 93.19 118 SER A N 1
ATOM 907 C CA . SER A 1 118 ? 12.374 -14.535 -2.356 1.00 93.19 118 SER A CA 1
ATOM 908 C C . SER A 1 118 ? 11.696 -15.313 -3.491 1.00 93.19 118 SER A C 1
ATOM 910 O O . SER A 1 118 ? 10.904 -16.220 -3.239 1.00 93.19 118 SER A O 1
ATOM 912 N N . GLY A 1 119 ? 12.021 -14.961 -4.731 1.00 92.62 119 GLY A N 1
ATOM 913 C CA . GLY A 1 119 ? 11.424 -15.480 -5.959 1.00 92.62 119 GLY A CA 1
ATOM 914 C C . GLY A 1 119 ? 10.255 -14.652 -6.498 1.00 92.62 119 GLY A C 1
ATOM 915 O O . GLY A 1 119 ? 9.803 -14.922 -7.612 1.00 92.62 119 GLY A O 1
ATOM 916 N N . ASP A 1 120 ? 9.776 -13.649 -5.759 1.00 95.25 120 ASP A N 1
ATOM 917 C CA . ASP A 1 120 ? 8.611 -12.869 -6.168 1.00 95.25 120 ASP A CA 1
ATOM 918 C C . ASP A 1 120 ? 8.914 -11.870 -7.287 1.00 95.25 120 ASP A C 1
ATOM 920 O O . ASP A 1 120 ? 10.026 -11.352 -7.450 1.00 95.25 120 ASP A O 1
ATOM 924 N N . SER A 1 121 ? 7.862 -11.581 -8.052 1.00 95.81 121 SER A N 1
ATOM 925 C CA . SER A 1 121 ? 7.847 -10.519 -9.049 1.00 95.81 121 SER A CA 1
ATOM 926 C C . SER A 1 121 ? 7.152 -9.277 -8.508 1.00 95.81 121 SER A C 1
ATOM 928 O O . SER A 1 121 ? 6.086 -9.346 -7.893 1.00 95.81 121 SER A O 1
ATOM 930 N N . VAL A 1 122 ? 7.784 -8.136 -8.753 1.00 96.50 122 VAL A N 1
ATOM 931 C CA . VAL A 1 122 ? 7.287 -6.810 -8.412 1.00 96.50 122 VAL A CA 1
ATOM 932 C C . VAL A 1 122 ? 7.159 -6.028 -9.716 1.00 96.50 122 VAL A C 1
ATOM 934 O O . VAL A 1 122 ? 8.150 -5.614 -10.325 1.00 96.50 122 VAL A O 1
ATOM 937 N N . SER A 1 123 ? 5.920 -5.860 -10.161 1.00 96.25 123 SER A N 1
ATOM 938 C CA . SER A 1 123 ? 5.557 -5.132 -11.372 1.00 96.25 123 SER A CA 1
ATOM 939 C C . SER A 1 123 ? 5.371 -3.650 -11.063 1.00 96.25 123 SER A C 1
ATOM 941 O O . SER A 1 123 ? 4.676 -3.291 -10.119 1.00 96.25 123 SER A O 1
ATOM 943 N N . ILE A 1 124 ? 5.965 -2.764 -11.858 1.00 94.88 124 ILE A N 1
ATOM 944 C CA . ILE A 1 124 ? 6.000 -1.319 -11.621 1.00 94.88 124 ILE A CA 1
ATOM 945 C C . ILE A 1 124 ? 5.460 -0.592 -12.852 1.00 94.88 124 ILE A C 1
ATOM 947 O O . ILE A 1 124 ? 5.894 -0.837 -13.983 1.00 94.88 124 ILE A O 1
ATOM 951 N N . GLN A 1 125 ? 4.519 0.325 -12.639 1.00 92.56 125 GLN A N 1
ATOM 952 C CA . GLN A 1 125 ? 3.971 1.139 -13.716 1.00 92.56 125 GLN A CA 1
ATOM 953 C C . GLN A 1 125 ? 5.031 2.021 -14.371 1.00 92.56 125 GLN A C 1
ATOM 955 O O . GLN A 1 125 ? 6.035 2.415 -13.767 1.00 92.56 125 GLN A O 1
ATOM 960 N N . ILE A 1 126 ? 4.787 2.352 -15.633 1.00 87.75 126 ILE A N 1
ATOM 961 C CA . ILE A 1 126 ? 5.538 3.358 -16.367 1.00 87.75 126 ILE A CA 1
ATOM 962 C C . ILE A 1 126 ? 5.395 4.721 -15.676 1.00 87.75 126 ILE A C 1
ATOM 964 O O . ILE A 1 126 ? 4.293 5.236 -15.512 1.00 87.75 126 ILE A O 1
ATOM 968 N N . GLY A 1 127 ? 6.521 5.323 -15.292 1.00 86.38 127 GLY A N 1
ATOM 969 C CA . GLY A 1 127 ? 6.514 6.543 -14.487 1.00 86.38 127 GLY A CA 1
ATOM 970 C C . GLY A 1 127 ? 7.886 6.960 -13.982 1.00 86.38 127 GLY A C 1
ATOM 971 O O . GLY A 1 127 ? 8.900 6.372 -14.363 1.00 86.38 127 GLY A O 1
ATOM 972 N N . ASN A 1 128 ? 7.899 7.984 -13.125 1.00 87.62 128 ASN A N 1
ATOM 973 C CA . ASN A 1 128 ? 9.098 8.480 -12.449 1.00 87.62 128 ASN A CA 1
ATOM 974 C C . ASN A 1 128 ? 8.938 8.292 -10.936 1.00 87.62 128 ASN A C 1
ATOM 976 O O . ASN A 1 128 ? 8.129 8.982 -10.312 1.00 87.62 128 ASN A O 1
ATOM 980 N N . PHE A 1 129 ? 9.756 7.429 -10.350 1.00 89.25 129 PHE A N 1
ATOM 981 C CA . PHE A 1 129 ? 9.814 7.164 -8.916 1.00 89.25 129 PHE A CA 1
ATOM 982 C C . PHE A 1 129 ? 11.031 7.879 -8.332 1.00 89.25 129 PHE A C 1
ATOM 984 O O . PHE A 1 129 ? 12.148 7.653 -8.786 1.00 89.25 129 PHE A O 1
ATOM 991 N N . ASN A 1 130 ? 10.826 8.781 -7.372 1.00 88.00 130 ASN A N 1
ATOM 992 C CA . ASN A 1 130 ? 11.910 9.530 -6.727 1.00 88.00 130 ASN A CA 1
ATOM 993 C C . ASN A 1 130 ? 12.229 8.881 -5.378 1.00 88.00 130 ASN A C 1
ATOM 995 O O . ASN A 1 130 ? 11.743 9.333 -4.343 1.00 88.00 130 ASN A O 1
ATOM 999 N N . GLU A 1 131 ? 12.993 7.794 -5.399 1.00 91.06 131 GLU A N 1
ATOM 1000 C CA . GLU A 1 131 ? 13.330 7.016 -4.208 1.00 91.06 131 GLU A CA 1
ATOM 1001 C C . GLU A 1 131 ? 14.707 6.357 -4.337 1.00 91.06 131 GLU A C 1
ATOM 1003 O O . GLU A 1 131 ? 15.188 6.089 -5.440 1.00 91.06 131 GLU A O 1
ATOM 1008 N N . ASP A 1 132 ? 15.324 6.079 -3.189 1.00 92.62 132 ASP A N 1
ATOM 1009 C CA . ASP A 1 132 ? 16.506 5.227 -3.102 1.00 92.62 132 ASP A CA 1
ATOM 1010 C C . ASP A 1 132 ? 16.052 3.783 -2.846 1.00 92.62 132 ASP A C 1
ATOM 1012 O O . ASP A 1 132 ? 15.280 3.526 -1.923 1.00 92.62 132 ASP A O 1
ATOM 1016 N N . LEU A 1 133 ? 16.573 2.836 -3.624 1.00 93.06 133 LEU A N 1
ATOM 1017 C CA . LEU A 1 133 ? 16.353 1.407 -3.433 1.00 93.06 133 LEU A CA 1
ATOM 1018 C C . LEU A 1 133 ? 17.565 0.762 -2.768 1.00 93.06 133 LEU A C 1
ATOM 1020 O O . LEU A 1 133 ? 18.695 0.898 -3.239 1.00 93.06 133 LEU A O 1
ATOM 1024 N N . THR A 1 134 ? 17.335 0.021 -1.691 1.00 92.56 134 THR A N 1
ATOM 1025 C CA . THR A 1 134 ? 18.355 -0.712 -0.944 1.00 92.56 134 THR A CA 1
ATOM 1026 C C . THR A 1 134 ? 17.949 -2.172 -0.771 1.00 92.56 134 THR A C 1
ATOM 1028 O O . THR A 1 134 ? 17.002 -2.496 -0.062 1.00 92.56 134 THR A O 1
ATOM 1031 N N . PHE A 1 135 ? 18.735 -3.065 -1.366 1.00 88.19 135 PHE A N 1
ATOM 1032 C CA . PHE A 1 135 ? 18.614 -4.513 -1.231 1.00 88.19 135 PHE A CA 1
ATOM 1033 C C . PHE A 1 135 ? 19.764 -5.019 -0.361 1.00 88.19 135 PHE A C 1
ATOM 1035 O O . PHE A 1 135 ? 20.928 -4.982 -0.766 1.00 88.19 135 PHE A O 1
ATOM 1042 N N . ALA A 1 136 ? 19.458 -5.430 0.870 1.00 81.69 136 ALA A N 1
ATOM 1043 C CA . ALA A 1 136 ? 20.462 -5.837 1.859 1.00 81.69 136 ALA A CA 1
ATOM 1044 C C . ALA A 1 136 ? 20.293 -7.276 2.375 1.00 81.69 136 ALA A C 1
ATOM 1046 O O . ALA A 1 136 ? 21.115 -7.737 3.168 1.00 81.69 136 ALA A O 1
ATOM 1047 N N . ASP A 1 137 ? 19.263 -7.986 1.920 1.00 80.69 137 ASP A N 1
ATOM 1048 C CA . ASP A 1 137 ? 18.968 -9.357 2.326 1.00 80.69 137 ASP A CA 1
ATOM 1049 C C . ASP A 1 137 ? 19.590 -10.356 1.335 1.00 80.69 137 ASP A C 1
ATOM 1051 O O . ASP A 1 137 ? 19.208 -10.405 0.170 1.00 80.69 137 ASP A O 1
ATOM 1055 N N . GLU A 1 138 ? 20.559 -11.161 1.790 1.00 78.19 138 GLU A N 1
ATOM 1056 C CA . GLU A 1 138 ? 21.217 -12.188 0.958 1.00 78.19 138 GLU A CA 1
ATOM 1057 C C . GLU A 1 138 ? 20.308 -13.343 0.554 1.00 78.19 138 GLU A C 1
ATOM 1059 O O . GLU A 1 138 ? 20.651 -14.081 -0.365 1.00 78.19 138 GLU A O 1
ATOM 1064 N N . SER A 1 139 ? 19.180 -13.511 1.240 1.00 80.69 139 SER A N 1
ATOM 1065 C CA . SER A 1 139 ? 18.242 -14.599 0.983 1.00 80.69 139 SER A CA 1
ATOM 1066 C C . SER A 1 139 ? 17.155 -14.237 -0.028 1.00 80.69 139 SER A C 1
ATOM 1068 O O . SER A 1 139 ? 16.401 -15.119 -0.451 1.00 80.69 139 SER A O 1
ATOM 1070 N N . LYS A 1 140 ? 17.064 -12.960 -0.423 1.00 84.25 140 LYS A N 1
ATOM 1071 C CA . LYS A 1 140 ? 16.031 -12.465 -1.331 1.00 84.25 140 LYS A CA 1
ATOM 1072 C C . LYS A 1 140 ? 16.559 -12.318 -2.752 1.00 84.25 140 LYS A C 1
ATOM 1074 O O . LYS A 1 140 ? 17.396 -11.462 -3.035 1.00 84.25 140 LYS A O 1
ATOM 1079 N N . ASP A 1 141 ? 15.983 -13.123 -3.636 1.00 90.69 141 ASP A N 1
ATOM 1080 C CA . ASP A 1 141 ? 16.062 -12.941 -5.077 1.00 90.69 141 ASP A CA 1
ATOM 1081 C C . ASP A 1 141 ? 14.750 -12.303 -5.547 1.00 90.69 141 ASP A C 1
ATOM 1083 O O . ASP A 1 141 ? 13.685 -12.860 -5.303 1.00 90.69 141 ASP A O 1
ATOM 1087 N N . LEU A 1 142 ? 14.795 -11.134 -6.186 1.00 93.56 142 LEU A N 1
ATOM 1088 C CA . LEU A 1 142 ? 13.587 -10.429 -6.637 1.00 93.56 142 LEU A CA 1
ATOM 1089 C C . LEU A 1 142 ? 13.632 -10.129 -8.135 1.00 93.56 142 LEU A C 1
ATOM 1091 O O . LEU A 1 142 ? 14.693 -9.834 -8.698 1.00 93.56 142 LEU A O 1
ATOM 1095 N N . PHE A 1 143 ? 12.456 -10.155 -8.765 1.00 96.31 143 PHE A N 1
ATOM 1096 C CA . PHE A 1 143 ? 12.258 -9.768 -10.160 1.00 96.31 143 PHE A CA 1
ATOM 1097 C C . PHE A 1 143 ? 11.502 -8.440 -10.225 1.00 96.31 143 PHE A C 1
ATOM 1099 O O . PHE A 1 143 ? 10.281 -8.405 -10.086 1.00 96.31 143 PHE A O 1
ATOM 1106 N N . LEU A 1 144 ? 12.218 -7.337 -10.448 1.00 96.19 144 LEU A N 1
ATOM 1107 C CA . LEU A 1 144 ? 11.595 -6.034 -10.672 1.00 96.19 144 LEU A CA 1
ATOM 1108 C C . LEU A 1 144 ? 11.338 -5.816 -12.157 1.00 96.19 144 LEU A C 1
ATOM 1110 O O . LEU A 1 144 ? 12.263 -5.842 -12.970 1.00 96.19 144 LEU A O 1
ATOM 1114 N N . GLN A 1 145 ? 10.089 -5.533 -12.500 1.00 97.50 145 GLN A N 1
ATOM 1115 C CA . GLN A 1 145 ? 9.657 -5.373 -13.881 1.00 97.50 145 GLN A CA 1
ATOM 1116 C C . GLN A 1 145 ? 8.977 -4.018 -14.047 1.00 97.50 145 GLN A C 1
ATOM 1118 O O . GLN A 1 145 ? 7.903 -3.785 -13.506 1.00 97.50 145 GLN A O 1
ATOM 1123 N N . GLY A 1 146 ? 9.605 -3.107 -14.780 1.00 95.19 146 GLY A N 1
ATOM 1124 C CA . GLY A 1 146 ? 9.061 -1.785 -15.067 1.00 95.19 146 GLY A CA 1
ATOM 1125 C C . GLY A 1 146 ? 8.199 -1.727 -16.321 1.00 95.19 146 GLY A C 1
ATOM 1126 O O . GLY A 1 146 ? 8.083 -2.679 -17.094 1.00 95.19 146 GLY A O 1
ATOM 1127 N N . GLY A 1 147 ? 7.649 -0.543 -16.558 1.00 92.38 147 GLY A N 1
ATOM 1128 C CA . GLY A 1 147 ? 7.029 -0.163 -17.815 1.00 92.38 147 GLY A CA 1
ATOM 1129 C C . GLY A 1 147 ? 5.567 -0.550 -17.963 1.00 92.38 147 GLY A C 1
ATOM 1130 O O . GLY A 1 147 ? 5.052 -0.405 -19.068 1.00 92.38 147 GLY A O 1
ATOM 1131 N N . PHE A 1 148 ? 4.906 -1.032 -16.912 1.00 92.69 148 PHE A N 1
ATOM 1132 C CA . PHE A 1 148 ? 3.511 -1.459 -17.006 1.00 92.69 148 PHE A CA 1
ATOM 1133 C C . PHE A 1 148 ? 2.546 -0.292 -17.241 1.00 92.69 148 PHE A C 1
ATOM 1135 O O . PHE A 1 148 ? 2.741 0.809 -16.727 1.00 92.69 148 PHE A O 1
ATOM 1142 N N . ASP A 1 149 ? 1.492 -0.528 -18.016 1.00 82.75 149 ASP A N 1
ATOM 1143 C CA . ASP A 1 149 ? 0.352 0.381 -18.112 1.00 82.75 149 ASP A CA 1
ATOM 1144 C C . ASP A 1 149 ? -0.398 0.493 -16.769 1.00 82.75 149 ASP A C 1
ATOM 1146 O O . ASP A 1 149 ? -0.118 -0.216 -15.799 1.00 82.75 149 ASP A O 1
ATOM 1150 N N . SER A 1 150 ? -1.387 1.385 -16.697 1.00 80.69 150 SER A N 1
ATOM 1151 C CA . SER A 1 150 ? -2.128 1.630 -15.453 1.00 80.69 150 SER A CA 1
ATOM 1152 C C . SER A 1 150 ? -2.894 0.407 -14.928 1.00 80.69 150 SER A C 1
ATOM 1154 O O . SER A 1 150 ? -3.255 0.370 -13.753 1.00 80.69 150 SER A O 1
ATOM 1156 N N . GLY A 1 151 ? -3.142 -0.588 -15.783 1.00 81.31 151 GLY A N 1
ATOM 1157 C CA . GLY A 1 151 ? -3.818 -1.833 -15.431 1.00 81.31 151 GLY A CA 1
ATOM 1158 C C . GLY A 1 151 ? -2.888 -3.020 -15.176 1.00 81.31 151 GLY A C 1
ATOM 1159 O O . GLY A 1 151 ? -3.393 -4.092 -14.859 1.00 81.31 151 GLY A O 1
ATOM 1160 N N . PHE A 1 152 ? -1.566 -2.860 -15.304 1.00 88.56 152 PHE A N 1
ATOM 1161 C CA . PHE A 1 152 ? -0.597 -3.964 -15.277 1.00 88.56 152 PHE A CA 1
ATOM 1162 C C . PHE A 1 152 ? -0.876 -5.074 -16.310 1.00 88.56 152 PHE A C 1
ATOM 1164 O O . PHE A 1 152 ? -0.539 -6.234 -16.075 1.00 88.56 152 PHE A O 1
ATOM 1171 N N . ASN A 1 153 ? -1.492 -4.729 -17.442 1.00 85.69 153 ASN A N 1
ATOM 1172 C CA . ASN A 1 153 ? -1.803 -5.671 -18.519 1.00 85.69 153 ASN A CA 1
ATOM 1173 C C . ASN A 1 153 ? -0.627 -5.816 -19.486 1.00 85.69 153 ASN A C 1
ATOM 1175 O O . ASN A 1 153 ? -0.306 -6.924 -19.908 1.00 85.69 153 ASN A O 1
ATOM 1179 N N . ASP A 1 154 ? 0.021 -4.695 -19.810 1.00 87.56 154 ASP A N 1
ATOM 1180 C CA . ASP A 1 154 ? 1.063 -4.618 -20.829 1.00 87.56 154 ASP A CA 1
ATOM 1181 C C . ASP A 1 154 ? 2.247 -3.779 -20.347 1.00 87.56 154 ASP A C 1
ATOM 1183 O O . ASP A 1 154 ? 2.076 -2.741 -19.710 1.00 87.56 154 ASP A O 1
ATOM 1187 N N . GLN A 1 155 ? 3.464 -4.182 -20.719 1.00 93.56 155 GLN A N 1
ATOM 1188 C CA . GLN A 1 155 ? 4.660 -3.358 -20.549 1.00 93.56 155 GLN A CA 1
ATOM 1189 C C . GLN A 1 155 ? 4.862 -2.469 -21.786 1.00 93.56 155 GLN A C 1
ATOM 1191 O O . GLN A 1 155 ? 5.323 -2.920 -22.838 1.00 93.56 155 GLN A O 1
ATOM 1196 N N . VAL A 1 156 ? 4.520 -1.191 -21.648 1.00 88.38 156 VAL A N 1
ATOM 1197 C CA . VAL A 1 156 ? 4.433 -0.196 -22.729 1.00 88.38 156 VAL A CA 1
ATOM 1198 C C . VAL A 1 156 ? 5.609 0.787 -22.771 1.00 88.38 156 VAL A C 1
ATOM 1200 O O . VAL A 1 156 ? 5.680 1.628 -23.666 1.00 88.38 156 VAL A O 1
ATOM 1203 N N . GLY A 1 157 ? 6.560 0.693 -21.838 1.00 89.94 157 GLY A N 1
ATOM 1204 C CA . GLY A 1 157 ? 7.746 1.552 -21.831 1.00 89.94 157 GLY A CA 1
ATOM 1205 C C . GLY A 1 157 ? 8.769 1.198 -20.757 1.00 89.94 157 GLY A C 1
ATOM 1206 O O . GLY A 1 157 ? 8.950 0.030 -20.433 1.00 89.94 157 GLY A O 1
ATOM 1207 N N . MET A 1 158 ? 9.462 2.216 -20.243 1.00 90.56 158 MET A N 1
ATOM 1208 C CA . MET A 1 158 ? 10.465 2.091 -19.179 1.00 90.56 158 MET A CA 1
ATOM 1209 C C . MET A 1 158 ? 9.981 2.821 -17.928 1.00 90.56 158 MET A C 1
ATOM 1211 O O . MET A 1 158 ? 9.512 3.955 -18.034 1.00 90.56 158 MET A O 1
ATOM 1215 N N . THR A 1 159 ? 10.169 2.230 -16.752 1.00 93.44 159 THR A N 1
ATOM 1216 C CA . THR A 1 159 ? 10.025 2.949 -15.478 1.00 93.44 159 THR A CA 1
ATOM 1217 C C . THR A 1 159 ? 11.342 3.617 -15.118 1.00 93.44 159 THR A C 1
ATOM 1219 O O . THR A 1 159 ? 12.401 2.994 -15.193 1.00 93.44 159 THR A O 1
ATOM 1222 N N . LYS A 1 160 ? 11.292 4.886 -14.713 1.00 91.50 160 LYS A N 1
ATOM 1223 C CA . LYS A 1 160 ? 12.457 5.627 -14.241 1.00 91.50 160 LYS A CA 1
ATOM 1224 C C . LYS A 1 160 ? 12.479 5.676 -12.717 1.00 91.50 160 LYS A C 1
ATOM 1226 O O . LYS A 1 160 ? 11.497 6.082 -12.105 1.00 91.50 160 LYS A O 1
ATOM 1231 N N . ILE A 1 161 ? 13.621 5.337 -12.134 1.00 93.56 161 ILE A N 1
ATOM 1232 C CA . ILE A 1 161 ? 13.935 5.519 -10.718 1.00 93.56 161 ILE A CA 1
ATOM 1233 C C . ILE A 1 161 ? 14.987 6.625 -10.638 1.00 93.56 161 ILE A C 1
ATOM 1235 O O . ILE A 1 161 ? 16.066 6.503 -11.216 1.00 93.56 161 ILE A O 1
ATOM 1239 N N . ILE A 1 162 ? 14.639 7.723 -9.978 1.00 88.12 162 ILE A N 1
ATOM 1240 C CA . ILE A 1 162 ? 15.472 8.906 -9.778 1.00 88.12 162 ILE A CA 1
ATOM 1241 C C . ILE A 1 162 ? 15.993 8.834 -8.346 1.00 88.12 162 ILE A C 1
ATOM 1243 O O . ILE A 1 162 ? 15.280 9.179 -7.403 1.00 88.12 162 ILE A O 1
ATOM 1247 N N . GLY A 1 163 ? 17.218 8.343 -8.193 1.00 87.19 163 GLY A N 1
ATOM 1248 C CA . GLY A 1 163 ? 17.770 7.986 -6.892 1.00 87.19 163 GLY A CA 1
ATOM 1249 C C . GLY A 1 163 ? 18.837 6.903 -6.983 1.00 87.19 163 GLY A C 1
ATOM 1250 O O . GLY A 1 163 ? 19.325 6.543 -8.056 1.00 87.19 163 GLY A O 1
ATOM 1251 N N . LYS A 1 164 ? 19.247 6.391 -5.828 1.00 90.12 164 LYS A N 1
ATOM 1252 C CA . LYS A 1 164 ? 20.307 5.390 -5.719 1.00 90.12 164 LYS A CA 1
ATOM 1253 C C . LYS A 1 164 ? 19.725 3.990 -5.726 1.00 90.12 164 LYS A C 1
ATOM 1255 O O . LYS A 1 164 ? 18.841 3.684 -4.943 1.00 90.12 164 LYS A O 1
ATOM 1260 N N . LEU A 1 165 ? 20.320 3.107 -6.519 1.00 92.38 165 LEU A N 1
ATOM 1261 C CA . LEU A 1 165 ? 20.148 1.666 -6.374 1.00 92.38 165 LEU A CA 1
ATOM 1262 C C . LEU A 1 165 ? 21.368 1.087 -5.650 1.00 92.38 165 LEU A C 1
ATOM 1264 O O . LEU A 1 165 ? 22.483 1.128 -6.169 1.00 92.38 165 LEU A O 1
ATOM 1268 N N . THR A 1 166 ? 21.150 0.537 -4.460 1.00 91.44 166 THR A N 1
ATOM 1269 C CA . THR A 1 166 ? 22.171 -0.121 -3.642 1.00 91.44 166 THR A CA 1
ATOM 1270 C C . THR A 1 166 ? 21.823 -1.593 -3.487 1.00 91.44 166 THR A C 1
ATOM 1272 O O . THR A 1 166 ? 20.827 -1.932 -2.858 1.00 91.44 166 THR A O 1
ATOM 1275 N N . ILE A 1 167 ? 22.667 -2.482 -4.007 1.00 88.69 167 ILE A N 1
ATOM 1276 C CA . ILE A 1 167 ? 22.561 -3.927 -3.775 1.00 88.69 167 ILE A CA 1
ATOM 1277 C C . ILE A 1 167 ? 23.760 -4.324 -2.922 1.00 88.69 167 ILE A C 1
ATOM 1279 O O . ILE A 1 167 ? 24.888 -4.386 -3.405 1.00 88.69 167 ILE A O 1
ATOM 1283 N N . SER A 1 168 ? 23.522 -4.522 -1.630 1.00 84.94 168 SER A N 1
ATOM 1284 C CA . SER A 1 168 ? 24.556 -4.952 -0.685 1.00 84.94 168 SER A CA 1
ATOM 1285 C C . SER A 1 168 ? 24.687 -6.474 -0.651 1.00 84.94 168 SER A C 1
ATOM 1287 O O . SER A 1 168 ? 25.789 -6.982 -0.447 1.00 84.94 168 SER A O 1
ATOM 1289 N N . LYS A 1 169 ? 23.570 -7.194 -0.825 1.00 82.81 169 LYS A N 1
ATOM 1290 C CA . LYS A 1 169 ? 23.458 -8.658 -0.764 1.00 82.81 169 LYS A CA 1
ATOM 1291 C C . LYS A 1 169 ? 22.243 -9.139 -1.585 1.00 82.81 169 LYS A C 1
ATOM 1293 O O . LYS A 1 169 ? 21.333 -8.345 -1.805 1.00 82.81 169 LYS A O 1
ATOM 1298 N N . GLY A 1 170 ? 22.234 -10.414 -1.992 1.00 80.81 170 GLY A N 1
ATOM 1299 C CA . GLY A 1 170 ? 21.134 -11.048 -2.743 1.00 80.81 170 GLY A CA 1
ATOM 1300 C C . GLY A 1 170 ? 21.237 -10.864 -4.261 1.00 80.81 170 GLY A C 1
ATOM 1301 O O . GLY A 1 170 ? 22.256 -10.373 -4.760 1.00 80.81 170 GLY A O 1
ATOM 1302 N N . THR A 1 171 ? 20.184 -11.249 -4.989 1.00 84.62 171 THR A N 1
ATOM 1303 C CA . THR A 1 171 ? 20.096 -11.078 -6.449 1.00 84.62 171 THR A CA 1
ATOM 1304 C C . THR A 1 171 ? 18.912 -10.200 -6.825 1.00 84.62 171 THR A C 1
ATOM 1306 O O . THR A 1 171 ? 17.772 -10.461 -6.451 1.00 84.62 171 THR A O 1
ATOM 1309 N N . LEU A 1 172 ? 19.166 -9.181 -7.644 1.00 89.69 172 LEU A N 1
ATOM 1310 C CA . LEU A 1 172 ? 18.113 -8.375 -8.248 1.00 89.69 172 LEU A CA 1
ATOM 1311 C C . LEU A 1 172 ? 18.124 -8.576 -9.758 1.00 89.69 172 LEU A C 1
ATOM 1313 O O . LEU A 1 172 ? 19.096 -8.222 -10.428 1.00 89.69 172 LEU A O 1
ATOM 1317 N N . THR A 1 173 ? 17.032 -9.116 -10.290 1.00 92.19 173 THR A N 1
ATOM 1318 C CA . THR A 1 173 ? 16.791 -9.134 -11.733 1.00 92.19 173 THR A CA 1
ATOM 1319 C C . THR A 1 173 ? 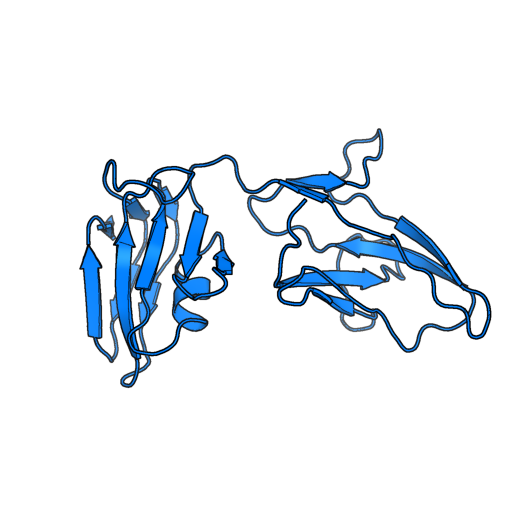15.911 -7.946 -12.083 1.00 92.19 173 THR A C 1
ATOM 1321 O O . THR A 1 173 ? 14.859 -7.757 -11.475 1.00 92.19 173 THR A O 1
ATOM 1324 N N . VAL A 1 174 ? 16.341 -7.140 -13.055 1.00 93.62 174 VAL A N 1
ATOM 1325 C CA . VAL A 1 174 ? 15.604 -5.954 -13.502 1.00 93.62 174 VAL A CA 1
ATOM 1326 C C . VAL A 1 174 ? 15.210 -6.084 -14.967 1.00 93.62 174 VAL A C 1
ATOM 1328 O O . VAL A 1 174 ? 16.030 -6.450 -15.808 1.00 93.62 174 VAL A O 1
ATOM 1331 N N . ASP A 1 175 ? 13.967 -5.731 -15.270 1.00 95.75 175 ASP A N 1
ATOM 1332 C CA . ASP A 1 175 ? 13.460 -5.547 -16.625 1.00 95.75 175 ASP A CA 1
ATOM 1333 C C . ASP A 1 175 ? 12.834 -4.158 -16.761 1.00 95.75 175 ASP A C 1
ATOM 1335 O O . ASP A 1 175 ? 12.120 -3.695 -15.875 1.00 95.75 175 ASP A O 1
ATOM 1339 N N . ARG A 1 176 ? 13.105 -3.481 -17.881 1.00 94.31 176 ARG A N 1
ATOM 1340 C CA . ARG A 1 176 ? 12.499 -2.183 -18.233 1.00 94.31 176 ARG A CA 1
ATOM 1341 C C . ARG A 1 176 ? 12.587 -1.086 -17.156 1.00 94.31 176 ARG A C 1
ATOM 1343 O O . ARG A 1 176 ? 11.697 -0.242 -17.032 1.00 94.31 176 ARG A O 1
ATOM 1350 N N . LEU A 1 177 ? 13.705 -1.046 -16.428 1.00 94.06 177 LEU A N 1
ATOM 1351 C CA . LEU A 1 177 ? 14.039 0.016 -15.474 1.00 94.06 177 LEU A CA 1
ATOM 1352 C C . LEU A 1 177 ? 15.158 0.920 -15.995 1.00 94.06 177 LEU A C 1
ATOM 1354 O O . LEU A 1 177 ? 16.106 0.469 -16.636 1.00 94.06 177 LEU A O 1
ATOM 1358 N N . MET A 1 178 ? 15.060 2.205 -15.680 1.00 92.25 178 MET A N 1
ATOM 1359 C CA . MET A 1 178 ? 16.105 3.201 -15.885 1.00 92.25 178 MET A CA 1
ATOM 1360 C C . MET A 1 178 ? 16.447 3.826 -14.535 1.00 92.25 178 MET A C 1
ATOM 1362 O O . MET A 1 178 ? 15.588 4.458 -13.931 1.00 92.25 178 MET A O 1
ATOM 1366 N N . ILE A 1 179 ? 17.691 3.674 -14.083 1.00 92.56 179 ILE A N 1
ATOM 1367 C CA . ILE A 1 179 ? 18.197 4.362 -12.888 1.00 92.56 179 ILE A CA 1
ATOM 1368 C C . ILE A 1 179 ? 18.874 5.660 -13.340 1.00 92.56 179 ILE A C 1
ATOM 1370 O O . ILE A 1 179 ? 19.714 5.615 -14.245 1.00 92.56 179 ILE A O 1
ATOM 1374 N N . GLN A 1 180 ? 18.490 6.797 -12.756 1.00 84.25 180 GLN A N 1
ATOM 1375 C CA . GLN A 1 180 ? 19.011 8.127 -13.088 1.00 84.25 180 GLN A CA 1
ATOM 1376 C C . GLN A 1 180 ? 19.512 8.873 -11.851 1.00 84.25 180 GLN A C 1
ATOM 1378 O O . GLN A 1 180 ? 18.791 8.880 -10.829 1.00 84.25 180 GLN A O 1
#